Protein AF-A0A7C3LSN9-F1 (afdb_monomer_lite)

Secondary structure (DSSP, 8-state):
---------------------------------------------------HHHHS----TTT----TT--GGGGG-GGGSSHHHHHHHHHHHHHHHHH-TT-SSPPPHHHHHHHHHHHHHHHHHHHHHHHHHHHHHHHHHHHHTSSS--HHHHHHHHHHHHHHHHHHHHHHHHHHHHHHHHS-HHHHHHHHHHHHH-PPP---PPPHHHHHHHHHHHHHHHHHHHHHHTTT----HHHHHHHHHHHHHHHHHHHHHHHHHHHHHHHHSSSS--HHHHHHHHHHHHHHHHHHHHHHHHHHHHTPPPTT-

Radius of gyration: 23.61 Å; chains: 1; bounding box: 63×40×83 Å

Organism: NCBI:txid178606

Foldseek 3Di:
DDDDDDDDDDPDDDDFFFDDFWDDDDDDDDDDDDDDDDDDDPPPPPPDPPDVCVLLPPPPVVVQPDDFLDDDPCVVPVLCTFLLNVLLVLLVLLLCVQCDPPDPDHDDPVLNVVSVVLSVVLSVVSVVLSVVLVVLRVVLLPQLLDLFHDLVSNVVSVVVNRVSNVVSVVSSLVSLVVNLVSDDPVSLVVLVVQLVPDDQDPDQDQGSVLSSLSSSLSSLQVSLQVVQVVVVHGDDPQLVCLSVVLNVVLSVLSVVLSVLSSVLVSQSNRSDHDSVVNVVSSVVNSVSVVVNSNSSSVSSNSSNDDPPD

Sequence (309 aa):
MQKLSRTSSCLRLFRGVQLFVVLAGSMIFPGTVTSVRAQPADLDLVADPGEIHSLSRWVIPQQTRGWVGVQGRERERPMTVTPGNRFLKLLGAHASWYMSPRRPVGMTPNQVRKVQALLAKTRDRLIRLDGEDLELVQRFEAVAVGPRVDVASLGQLNEKIGSVEGEEAQIFVQALARFQKLLLPAQRREGKEASRTVLPDMSVDLSGAIFLTDRILSIRWNRLENVMEAKDKKPGEQYVKAFREGRSALWSRGIRMTVGDKKAMDLLTRPWVDLTALSALEKKNGPVEAKFWEGFIDTLGKLNPPAGF

pLDDT: mean 72.1, std 24.15, range [21.42, 97.56]

Structure (mmCIF, N/CA/C/O backbone):
data_AF-A0A7C3LSN9-F1
#
_entry.id   AF-A0A7C3LSN9-F1
#
loop_
_atom_site.group_PDB
_atom_site.id
_atom_site.type_symbol
_atom_site.label_atom_id
_atom_site.label_alt_id
_atom_site.label_comp_id
_atom_site.label_asym_id
_atom_site.label_entity_id
_atom_site.label_seq_id
_atom_site.pdbx_PDB_ins_code
_atom_site.Cartn_x
_atom_site.Cartn_y
_atom_site.Cartn_z
_atom_site.occupancy
_atom_site.B_iso_or_equiv
_atom_site.auth_seq_id
_atom_site.auth_comp_id
_atom_site.auth_asym_id
_atom_site.auth_atom_id
_atom_site.pdbx_PDB_model_num
ATOM 1 N N . MET A 1 1 ? -31.975 5.310 -42.965 1.00 33.56 1 MET A N 1
ATOM 2 C CA . MET A 1 1 ? -31.388 3.953 -42.873 1.00 33.56 1 MET A CA 1
ATOM 3 C C . MET A 1 1 ? -29.870 4.075 -42.894 1.00 33.56 1 MET A C 1
ATOM 5 O O . MET A 1 1 ? -29.295 4.244 -43.959 1.00 33.56 1 MET A O 1
ATOM 9 N N . GLN A 1 2 ? -29.224 4.065 -41.726 1.00 25.03 2 GLN A N 1
ATOM 10 C CA . GLN A 1 2 ? -27.764 4.101 -41.592 1.00 25.03 2 GLN A CA 1
ATOM 11 C C . GLN A 1 2 ? -27.314 2.923 -40.722 1.00 25.03 2 GLN A C 1
ATOM 13 O O . GLN A 1 2 ? -27.851 2.691 -39.641 1.00 25.03 2 GLN A O 1
ATOM 18 N N . LYS A 1 3 ? -26.355 2.159 -41.255 1.00 24.39 3 LYS A N 1
ATOM 19 C CA . LYS A 1 3 ? -25.672 1.032 -40.614 1.00 24.39 3 LYS A CA 1
ATOM 20 C C . LYS A 1 3 ? -24.767 1.554 -39.493 1.00 24.39 3 LYS A C 1
ATOM 22 O O . LYS A 1 3 ? -23.832 2.295 -39.773 1.00 24.39 3 LYS A O 1
ATOM 27 N N . LEU A 1 4 ? -24.992 1.104 -38.260 1.00 25.03 4 LEU A N 1
ATOM 28 C CA . LEU A 1 4 ? -24.008 1.175 -37.178 1.00 25.03 4 LEU A CA 1
ATOM 29 C C . LEU A 1 4 ? -23.260 -0.159 -37.120 1.00 25.03 4 LEU A C 1
ATOM 31 O O . LEU A 1 4 ? -23.825 -1.190 -36.751 1.00 25.03 4 LEU A O 1
ATOM 35 N N . SER A 1 5 ? -21.991 -0.140 -37.530 1.00 23.11 5 SER A N 1
ATOM 36 C CA . SER A 1 5 ? -21.078 -1.266 -37.368 1.00 23.11 5 SER A CA 1
ATOM 37 C C . SER A 1 5 ? -20.515 -1.299 -35.951 1.00 23.11 5 SER A C 1
ATOM 39 O O . SER A 1 5 ? -20.012 -0.305 -35.434 1.00 23.11 5 SER A O 1
ATOM 41 N N . ARG A 1 6 ? -20.567 -2.494 -35.365 1.00 26.06 6 ARG A N 1
ATOM 42 C CA . ARG A 1 6 ? -19.852 -2.925 -34.162 1.00 26.06 6 ARG A CA 1
ATOM 43 C C . ARG A 1 6 ? -18.357 -2.602 -34.237 1.00 26.06 6 ARG A C 1
ATOM 45 O O . ARG A 1 6 ? -17.728 -3.004 -35.206 1.00 26.06 6 ARG A O 1
ATOM 52 N N . THR A 1 7 ? -17.792 -2.106 -33.135 1.00 22.27 7 THR A N 1
ATOM 53 C CA . THR A 1 7 ? -16.491 -2.572 -32.623 1.00 22.27 7 THR A CA 1
ATOM 54 C C . THR A 1 7 ? -16.397 -2.392 -31.104 1.00 22.27 7 THR A C 1
ATOM 56 O O . THR A 1 7 ? -16.304 -1.282 -30.593 1.00 22.27 7 THR A O 1
ATOM 59 N N . SER A 1 8 ? -16.382 -3.546 -30.435 1.00 21.42 8 SER A N 1
ATOM 60 C CA . SER A 1 8 ? -15.411 -3.944 -29.407 1.00 21.42 8 SER A CA 1
ATOM 61 C C . SER A 1 8 ? -15.462 -3.328 -28.005 1.00 21.42 8 SER A C 1
ATOM 63 O O . SER A 1 8 ? -14.715 -2.431 -27.628 1.00 21.42 8 SER A O 1
ATOM 65 N N . SER A 1 9 ? -16.276 -4.000 -27.193 1.00 25.34 9 SER A N 1
ATOM 66 C CA . SER A 1 9 ? -16.146 -4.263 -25.760 1.00 25.34 9 SER A CA 1
ATOM 67 C C . SER A 1 9 ? -14.711 -4.602 -25.315 1.00 25.34 9 SER A C 1
ATOM 69 O O . SER A 1 9 ? -14.183 -5.635 -25.714 1.00 25.34 9 SER A O 1
ATOM 71 N N . CYS A 1 10 ? -14.099 -3.791 -24.441 1.00 21.98 10 CYS A N 1
ATOM 72 C CA . CYS A 1 10 ? -12.965 -4.223 -23.599 1.00 21.98 10 CYS A CA 1
ATOM 73 C C . CYS A 1 10 ? -12.719 -3.306 -22.377 1.00 21.98 10 CYS A C 1
ATOM 75 O O . CYS A 1 10 ? -11.582 -3.072 -21.978 1.00 21.98 10 CYS A O 1
ATOM 77 N N . LEU A 1 11 ? -13.773 -2.718 -21.798 1.00 22.66 11 LEU A N 1
ATOM 78 C CA . LEU A 1 11 ? -13.631 -1.632 -20.814 1.00 22.66 11 LEU A CA 1
ATOM 79 C C . LEU A 1 11 ? -14.630 -1.738 -19.655 1.00 22.66 11 LEU A C 1
ATOM 81 O O . LEU A 1 11 ? -15.336 -0.788 -19.346 1.00 22.66 11 LEU A O 1
ATOM 85 N N . ARG A 1 12 ? -14.728 -2.908 -19.017 1.00 23.38 12 ARG A N 1
ATOM 86 C CA . ARG A 1 12 ? -15.436 -3.073 -17.733 1.00 23.38 12 ARG A CA 1
ATOM 87 C C . ARG A 1 12 ? -14.852 -4.257 -16.972 1.00 23.38 12 ARG A C 1
ATOM 89 O O . ARG A 1 12 ? -15.297 -5.363 -17.231 1.00 23.38 12 ARG A O 1
ATOM 96 N N . LEU A 1 13 ? -13.866 -4.044 -16.090 1.00 24.09 13 LEU A N 1
ATOM 97 C CA . LEU A 1 13 ? -13.510 -4.987 -15.005 1.00 24.09 13 LEU A CA 1
ATOM 98 C C . LEU A 1 13 ? -12.371 -4.464 -14.106 1.00 24.09 13 LEU A C 1
ATOM 100 O O . LEU A 1 13 ? -11.367 -5.134 -13.941 1.00 24.09 13 LEU A O 1
ATOM 104 N N . PHE A 1 14 ? -12.518 -3.282 -13.504 1.00 27.28 14 PHE A N 1
ATOM 105 C CA . PHE A 1 14 ? -11.724 -2.901 -12.324 1.00 27.28 14 PHE A CA 1
ATOM 106 C C . PHE A 1 14 ? -12.580 -2.003 -11.424 1.00 27.28 14 PHE A C 1
ATOM 108 O O . PHE A 1 14 ? -12.556 -0.781 -11.525 1.00 27.28 14 PHE A O 1
ATOM 115 N N . ARG A 1 15 ? -13.417 -2.630 -10.592 1.00 23.73 15 ARG A N 1
ATOM 116 C CA . ARG A 1 15 ? -14.041 -2.005 -9.421 1.00 23.73 15 ARG A CA 1
ATOM 117 C C . ARG A 1 15 ? -13.512 -2.742 -8.194 1.00 23.73 15 ARG A C 1
ATOM 119 O O . ARG A 1 15 ? -13.717 -3.947 -8.103 1.00 23.73 15 ARG A O 1
ATOM 126 N N . GLY A 1 16 ? -12.863 -2.004 -7.297 1.00 29.05 16 GLY A N 1
ATOM 127 C CA . GLY A 1 16 ? -12.622 -2.407 -5.911 1.00 29.05 16 GLY A CA 1
ATOM 128 C C . GLY A 1 16 ? -11.476 -3.390 -5.689 1.00 29.05 16 GLY A C 1
ATOM 129 O O . GLY A 1 16 ? -11.725 -4.544 -5.365 1.00 29.05 16 GLY A O 1
ATOM 130 N N . VAL A 1 17 ? -10.232 -2.921 -5.801 1.00 29.38 17 VAL A N 1
ATOM 131 C CA . VAL A 1 17 ? -9.099 -3.502 -5.066 1.00 29.38 17 VAL A CA 1
ATOM 132 C C . VAL A 1 17 ? -8.266 -2.330 -4.545 1.00 29.38 17 VAL A C 1
ATOM 134 O O . VAL A 1 17 ? -7.773 -1.533 -5.338 1.00 29.38 17 VAL A O 1
ATOM 137 N N . GLN A 1 18 ? -8.251 -2.178 -3.222 1.00 38.38 18 GLN A N 1
ATOM 138 C CA . GLN A 1 18 ? -7.498 -1.171 -2.466 1.00 38.38 18 GLN A CA 1
ATOM 139 C C . GLN A 1 18 ? -6.115 -1.761 -2.140 1.00 38.38 18 GLN A C 1
ATOM 141 O O . GLN A 1 18 ? -6.001 -2.988 -2.110 1.00 38.38 18 GLN A O 1
ATOM 146 N N . LEU A 1 19 ? -5.089 -0.919 -1.994 1.00 33.53 19 LEU A N 1
ATOM 147 C CA . LEU A 1 19 ? -3.694 -1.336 -1.834 1.00 33.53 19 LEU A CA 1
ATOM 148 C C . LEU A 1 19 ? -2.973 -0.414 -0.841 1.00 33.53 19 LEU A C 1
ATOM 150 O O . LEU A 1 19 ? -2.464 0.620 -1.262 1.00 33.53 19 LEU A O 1
ATOM 154 N N . PHE A 1 20 ? -2.783 -0.852 0.401 1.00 37.09 20 PHE A N 1
ATOM 155 C CA . PHE A 1 20 ? -1.781 -0.281 1.295 1.00 37.09 20 PHE A CA 1
ATOM 156 C C . PHE A 1 20 ? -0.547 -1.174 1.286 1.00 37.09 20 PHE A C 1
ATOM 158 O O . PHE A 1 20 ? -0.599 -2.369 1.564 1.00 37.09 20 PHE A O 1
ATOM 165 N N . VAL A 1 21 ? 0.623 -0.586 1.047 1.00 31.59 21 VAL A N 1
ATOM 166 C CA . VAL A 1 21 ? 1.877 -1.257 1.393 1.00 31.59 21 VAL A CA 1
ATOM 167 C C . VAL A 1 21 ? 2.817 -0.265 2.055 1.00 31.59 21 VAL A C 1
ATOM 169 O O . VAL A 1 21 ? 3.346 0.645 1.414 1.00 31.59 21 VAL A O 1
ATOM 172 N N . VAL A 1 22 ? 3.067 -0.501 3.340 1.00 30.38 22 VAL A N 1
ATOM 173 C CA . VAL A 1 22 ? 3.980 0.278 4.179 1.00 30.38 22 VAL A CA 1
ATOM 174 C C . VAL A 1 22 ? 5.217 -0.570 4.472 1.00 30.38 22 VAL A C 1
ATOM 176 O O . VAL A 1 22 ? 5.086 -1.689 4.963 1.00 30.38 22 VAL A O 1
ATOM 179 N N . LEU A 1 23 ? 6.413 -0.039 4.199 1.00 31.12 23 LEU A N 1
ATOM 180 C CA . LEU A 1 23 ? 7.692 -0.631 4.611 1.00 31.12 23 LEU A CA 1
ATOM 181 C C . LEU A 1 23 ? 8.678 0.480 5.001 1.00 31.12 23 LEU A C 1
ATOM 183 O O . LEU A 1 23 ? 8.907 1.412 4.225 1.00 31.12 23 LEU A O 1
ATOM 187 N N . ALA A 1 24 ? 9.218 0.358 6.215 1.00 27.08 24 ALA A N 1
ATOM 188 C CA . ALA A 1 24 ? 10.236 1.224 6.800 1.00 27.08 24 ALA A CA 1
ATOM 189 C C . ALA A 1 24 ? 11.598 1.021 6.115 1.00 27.08 24 ALA A C 1
ATOM 191 O O . ALA A 1 24 ? 11.895 -0.051 5.586 1.00 27.08 24 ALA A O 1
ATOM 192 N N . GLY A 1 25 ? 12.423 2.069 6.081 1.00 21.48 25 GLY A N 1
ATOM 193 C CA . GLY A 1 25 ? 13.725 2.028 5.421 1.00 21.48 25 GLY A CA 1
ATOM 194 C C . GLY A 1 25 ? 14.806 1.332 6.251 1.00 21.48 25 GLY A C 1
ATOM 195 O O . GLY A 1 25 ? 14.987 1.635 7.426 1.00 21.48 25 GLY A O 1
ATOM 196 N N . SER A 1 26 ? 15.623 0.491 5.612 1.00 23.30 26 SER A N 1
ATOM 197 C CA . SER A 1 26 ? 16.935 0.096 6.142 1.00 23.30 26 SER A CA 1
ATOM 198 C C . SER A 1 26 ? 18.042 0.720 5.287 1.00 23.30 26 SER A C 1
ATOM 200 O O . SER A 1 26 ? 18.152 0.451 4.090 1.00 23.30 26 SER A O 1
ATOM 202 N N . MET A 1 27 ? 18.871 1.571 5.898 1.00 22.05 27 MET A N 1
ATOM 203 C CA . MET A 1 27 ? 20.163 1.984 5.343 1.00 22.05 27 MET A CA 1
ATOM 204 C C . MET A 1 27 ? 21.226 0.953 5.736 1.00 22.05 27 MET A C 1
ATOM 206 O O . MET A 1 27 ? 21.349 0.603 6.907 1.00 22.05 27 MET A O 1
ATOM 210 N N . ILE A 1 28 ? 22.012 0.498 4.762 1.00 22.52 28 ILE A N 1
ATOM 211 C CA . ILE A 1 28 ? 23.172 -0.374 4.968 1.00 22.52 28 ILE A CA 1
ATOM 212 C C . ILE A 1 28 ? 24.382 0.500 5.331 1.00 22.52 28 ILE A C 1
ATOM 214 O O . ILE A 1 28 ? 24.758 1.370 4.546 1.00 22.52 28 ILE A O 1
ATOM 218 N N . PHE A 1 29 ? 25.031 0.227 6.466 1.00 22.14 29 PHE A N 1
ATOM 219 C CA . PHE A 1 29 ? 26.440 0.571 6.706 1.00 22.14 29 PHE A CA 1
ATOM 220 C C . PHE A 1 29 ? 27.215 -0.702 7.091 1.00 22.14 29 PHE A C 1
ATOM 222 O O . PHE A 1 29 ? 26.649 -1.572 7.755 1.00 22.14 29 PHE A O 1
ATOM 229 N N . PRO A 1 30 ? 28.480 -0.857 6.655 1.00 27.53 30 PRO A N 1
ATOM 230 C CA . PRO A 1 30 ? 29.233 -2.090 6.829 1.00 27.53 30 PRO A CA 1
ATOM 231 C C . PRO A 1 30 ? 29.836 -2.152 8.238 1.00 27.53 30 PRO A C 1
ATOM 233 O O . PRO A 1 30 ? 30.594 -1.271 8.634 1.00 27.53 30 PRO A O 1
ATOM 236 N N . GLY A 1 31 ? 29.520 -3.208 8.985 1.00 24.38 31 GLY A N 1
ATOM 237 C CA . GLY A 1 31 ? 30.094 -3.474 10.302 1.00 24.38 31 GLY A CA 1
ATOM 238 C C . GLY A 1 31 ? 29.989 -4.956 10.647 1.00 24.38 31 GLY A C 1
ATOM 239 O O . GLY A 1 31 ? 28.902 -5.455 10.900 1.00 24.38 31 GLY A O 1
ATOM 240 N N . THR A 1 32 ? 31.131 -5.633 10.556 1.00 24.88 32 THR A N 1
ATOM 241 C CA . THR A 1 32 ? 31.544 -6.911 11.166 1.00 24.88 32 THR A CA 1
ATOM 242 C C . THR A 1 32 ? 30.464 -7.807 11.794 1.00 24.88 32 THR A C 1
ATOM 244 O O . THR A 1 32 ? 29.926 -7.528 12.861 1.00 24.88 32 THR A O 1
ATOM 247 N N . VAL A 1 33 ? 30.246 -8.968 11.169 1.00 25.20 33 VAL A N 1
ATOM 248 C CA . VAL A 1 33 ? 29.456 -10.083 11.708 1.00 25.20 33 VAL A CA 1
ATOM 249 C C . VAL A 1 33 ? 30.265 -10.803 12.789 1.00 25.20 33 VAL A C 1
ATOM 251 O O . VAL A 1 33 ? 31.228 -11.502 12.478 1.00 25.20 33 VAL A O 1
ATOM 254 N N . THR A 1 34 ? 29.858 -10.688 14.051 1.00 23.67 34 THR A N 1
ATOM 255 C CA . THR A 1 34 ? 30.201 -11.660 15.097 1.00 23.67 34 THR A CA 1
ATOM 256 C C . THR A 1 34 ? 29.008 -12.584 15.313 1.00 23.67 34 THR A C 1
ATOM 258 O O . THR A 1 34 ? 27.941 -12.178 15.767 1.00 23.67 34 THR A O 1
ATOM 261 N N . SER A 1 35 ? 29.176 -13.851 14.937 1.00 25.30 35 SER A N 1
ATOM 262 C CA . SER A 1 35 ? 28.177 -14.899 15.124 1.00 25.30 35 SER A CA 1
ATOM 263 C C . SER A 1 35 ? 28.037 -15.241 16.609 1.00 25.30 35 SER A C 1
ATOM 265 O O . SER A 1 35 ? 28.938 -15.853 17.186 1.00 25.30 35 SER A O 1
ATOM 267 N N . VAL A 1 36 ? 26.903 -14.906 17.223 1.00 25.77 36 VAL A N 1
ATOM 268 C CA . VAL A 1 36 ? 26.506 -15.485 18.512 1.00 25.77 36 VAL A CA 1
ATOM 269 C C . VAL A 1 36 ? 25.621 -16.692 18.225 1.00 25.77 36 VAL A C 1
ATOM 271 O O . VAL A 1 36 ? 24.516 -16.578 17.699 1.00 25.77 36 VAL A O 1
ATOM 274 N N . ARG A 1 37 ? 26.156 -17.874 18.530 1.00 24.02 37 ARG A N 1
ATOM 275 C CA . ARG A 1 37 ? 25.469 -19.162 18.446 1.00 24.02 37 ARG A CA 1
ATOM 276 C C . ARG A 1 37 ? 24.441 -19.221 19.580 1.00 24.02 37 ARG A C 1
ATOM 278 O O . ARG A 1 37 ? 24.821 -19.401 20.731 1.00 24.02 37 ARG A O 1
ATOM 285 N N . ALA A 1 38 ? 23.161 -19.037 19.267 1.00 26.95 38 ALA A N 1
ATOM 286 C CA . ALA A 1 38 ? 22.088 -19.217 20.239 1.00 26.95 38 ALA A CA 1
ATOM 287 C C . ALA A 1 38 ? 21.929 -20.714 20.555 1.00 26.95 38 ALA A C 1
ATOM 289 O O . ALA A 1 38 ? 21.671 -21.520 19.659 1.00 26.95 38 ALA A O 1
ATOM 290 N N . GLN A 1 39 ? 22.132 -21.087 21.819 1.00 23.55 39 GLN A N 1
ATOM 291 C CA . GLN A 1 39 ? 21.676 -22.370 22.353 1.00 23.55 39 GLN A CA 1
ATOM 292 C C . GLN A 1 39 ? 20.139 -22.366 22.425 1.00 23.55 39 GLN A C 1
ATOM 294 O O . GLN A 1 39 ? 19.554 -21.305 22.658 1.00 23.55 39 GLN A O 1
ATOM 299 N N . PRO A 1 40 ? 19.478 -23.518 22.219 1.00 30.30 40 PRO A N 1
ATOM 300 C CA . PRO A 1 40 ? 18.031 -23.602 22.311 1.00 30.30 40 PRO A CA 1
ATOM 301 C C . PRO A 1 40 ? 17.650 -23.511 23.790 1.00 30.30 40 PRO A C 1
ATOM 303 O O . PRO A 1 40 ? 17.892 -24.440 24.554 1.00 30.30 40 PRO A O 1
ATOM 306 N N . ALA A 1 41 ? 17.111 -22.369 24.208 1.00 29.66 41 ALA A N 1
ATOM 307 C CA . ALA A 1 41 ? 16.363 -22.306 25.451 1.00 29.66 41 ALA A CA 1
ATOM 308 C C . ALA A 1 41 ? 15.000 -22.948 25.185 1.00 29.66 41 ALA A C 1
ATOM 310 O O . ALA A 1 41 ? 14.305 -22.536 24.251 1.00 29.66 41 ALA A O 1
ATOM 311 N N . ASP A 1 42 ? 14.659 -23.961 25.978 1.00 27.17 42 ASP A N 1
ATOM 312 C CA . ASP A 1 42 ? 13.313 -24.515 26.067 1.00 27.17 42 ASP A CA 1
ATOM 313 C C . ASP A 1 42 ? 12.324 -23.364 26.288 1.00 27.17 42 ASP A C 1
ATOM 315 O O . ASP A 1 42 ? 12.250 -22.755 27.356 1.00 27.17 42 ASP A O 1
ATOM 319 N N . LEU A 1 43 ? 11.610 -23.008 25.221 1.00 28.00 43 LEU A N 1
ATOM 320 C CA . LEU A 1 43 ? 10.508 -22.063 25.265 1.00 28.00 43 LEU A CA 1
ATOM 321 C C . LEU A 1 43 ? 9.291 -22.817 25.790 1.00 28.00 43 LEU A C 1
ATOM 323 O O . LEU A 1 43 ? 8.449 -23.274 25.015 1.00 28.00 43 LEU A O 1
ATOM 327 N N . ASP A 1 44 ? 9.191 -22.904 27.113 1.00 26.27 44 ASP A N 1
ATOM 328 C CA . ASP A 1 44 ? 7.894 -23.022 27.766 1.00 26.27 44 ASP A CA 1
ATOM 329 C C . ASP A 1 44 ? 7.088 -21.769 27.401 1.00 26.27 44 ASP A C 1
ATOM 331 O O . ASP A 1 44 ? 7.211 -20.695 27.995 1.00 26.27 44 ASP A O 1
ATOM 335 N N . LEU A 1 45 ? 6.289 -21.897 26.340 1.00 32.38 45 LEU A N 1
ATOM 336 C CA . LEU A 1 45 ? 5.255 -20.949 25.950 1.00 32.38 45 LEU A CA 1
ATOM 337 C C . LEU A 1 45 ? 4.164 -20.971 27.024 1.00 32.38 45 LEU A C 1
ATOM 339 O O . LEU A 1 45 ? 3.104 -21.571 26.849 1.00 32.38 45 LEU A O 1
ATOM 343 N N . VAL A 1 46 ? 4.425 -20.301 28.146 1.00 29.66 46 VAL A N 1
ATOM 344 C CA . VAL A 1 46 ? 3.388 -19.927 29.104 1.00 29.66 46 VAL A CA 1
ATOM 345 C C . VAL A 1 46 ? 2.473 -18.937 28.389 1.00 29.66 46 VAL A C 1
ATOM 347 O O . VAL A 1 46 ? 2.769 -17.751 28.244 1.00 29.66 46 VAL A O 1
ATOM 350 N N . ALA A 1 47 ? 1.367 -19.467 27.876 1.00 34.72 47 ALA A N 1
ATOM 351 C CA . ALA A 1 47 ? 0.259 -18.717 27.317 1.00 34.72 47 ALA A CA 1
ATOM 352 C C . ALA A 1 47 ? -0.522 -18.039 28.450 1.00 34.72 47 ALA A C 1
ATOM 354 O O . ALA A 1 47 ? -1.662 -18.405 28.717 1.00 34.72 47 ALA A O 1
ATOM 355 N N . ASP A 1 48 ? 0.089 -17.063 29.119 1.00 32.94 48 ASP A N 1
ATOM 356 C CA . ASP A 1 48 ? -0.655 -16.137 29.962 1.00 32.94 48 ASP A CA 1
ATOM 357 C C . ASP A 1 48 ? -0.831 -14.833 29.168 1.00 32.94 48 ASP A C 1
ATOM 359 O O . ASP A 1 48 ? 0.158 -14.152 28.863 1.00 32.94 48 ASP A O 1
ATOM 363 N N . PRO A 1 49 ? -2.051 -14.503 28.701 1.00 38.53 49 PRO A N 1
ATOM 364 C CA . PRO A 1 49 ? -2.294 -13.259 27.994 1.00 38.53 49 PRO A CA 1
ATOM 365 C C . PRO A 1 49 ? -2.083 -12.136 29.002 1.00 38.53 49 PRO A C 1
ATOM 367 O O . PRO A 1 49 ? -2.974 -11.874 29.809 1.00 38.53 49 PRO A O 1
ATOM 370 N N . GLY A 1 50 ? -0.902 -11.511 28.963 1.00 43.31 50 GLY A N 1
ATOM 371 C CA . GLY A 1 50 ? -0.501 -10.466 29.902 1.00 43.31 50 GLY A CA 1
ATOM 372 C C . GLY A 1 50 ? -1.641 -9.499 30.231 1.00 43.31 50 GLY A C 1
ATOM 373 O O . GLY A 1 50 ? -2.520 -9.229 29.400 1.00 43.31 50 GLY A O 1
ATOM 374 N N . GLU A 1 51 ? -1.655 -8.989 31.466 1.00 54.41 51 GLU A N 1
ATOM 375 C CA . GLU A 1 51 ? -2.671 -8.041 31.937 1.00 54.41 51 GLU A CA 1
ATOM 376 C C . GLU A 1 51 ? -2.908 -6.946 30.891 1.00 54.41 51 GLU A C 1
ATOM 378 O O . GLU A 1 51 ? -1.975 -6.531 30.207 1.00 54.41 51 GLU A O 1
ATOM 383 N N . ILE A 1 52 ? -4.144 -6.476 30.709 1.00 51.31 52 ILE A N 1
ATOM 384 C CA . ILE A 1 52 ? -4.482 -5.559 29.602 1.00 51.31 52 ILE A CA 1
ATOM 385 C C . ILE A 1 52 ? -3.579 -4.317 29.608 1.00 51.31 52 ILE A C 1
ATOM 387 O O . ILE A 1 52 ? -3.163 -3.874 28.541 1.00 51.31 52 ILE A O 1
ATOM 391 N N . HIS A 1 53 ? -3.167 -3.866 30.795 1.00 48.22 53 HIS A N 1
ATOM 392 C CA . HIS A 1 53 ? -2.183 -2.804 31.005 1.00 48.22 53 HIS A CA 1
ATOM 393 C C . HIS A 1 53 ? -0.787 -3.103 30.424 1.00 48.22 53 HIS A C 1
ATOM 395 O O . HIS A 1 53 ? -0.106 -2.196 29.954 1.00 48.22 53 HIS A O 1
ATOM 401 N N . SER A 1 54 ? -0.357 -4.367 30.403 1.00 47.34 54 SER A N 1
ATOM 402 C CA . SER A 1 54 ? 0.877 -4.813 29.734 1.00 47.34 54 SER A CA 1
ATOM 403 C C . SER A 1 54 ? 0.741 -4.832 28.205 1.00 47.34 54 SER A C 1
ATOM 405 O O . SER A 1 54 ? 1.707 -4.581 27.480 1.00 47.34 54 SER A O 1
ATOM 407 N N . LEU A 1 55 ? -0.476 -5.069 27.703 1.00 45.34 55 LEU A N 1
ATOM 408 C CA . LEU A 1 55 ? -0.796 -5.037 26.278 1.00 45.34 55 LEU A CA 1
ATOM 409 C C . LEU A 1 55 ? -0.914 -3.584 25.788 1.00 45.34 55 LEU A C 1
ATOM 411 O O . LEU A 1 55 ? -0.422 -3.245 24.707 1.00 45.34 55 LEU A O 1
ATOM 415 N N . SER A 1 56 ? -1.539 -2.701 26.562 1.00 47.25 56 SER A N 1
ATOM 416 C CA . SER A 1 56 ? -1.580 -1.260 26.330 1.00 47.25 56 SER A CA 1
ATOM 417 C C . SER A 1 56 ? -0.296 -0.615 26.857 1.00 47.25 56 SER A C 1
ATOM 419 O O . SER A 1 56 ? -0.309 0.066 27.881 1.00 47.25 56 SER A O 1
ATOM 421 N N . ARG A 1 57 ? 0.842 -0.807 26.171 1.00 53.94 57 ARG A N 1
ATOM 422 C CA . ARG A 1 57 ? 2.033 0.035 26.412 1.00 53.94 57 ARG A CA 1
ATOM 423 C C . ARG A 1 57 ? 1.548 1.481 26.520 1.00 53.94 57 ARG A C 1
ATOM 425 O O . ARG A 1 57 ? 0.815 1.903 25.631 1.00 53.94 57 ARG A O 1
ATOM 432 N N . TRP A 1 58 ? 1.867 2.191 27.604 1.00 44.72 58 TRP A N 1
ATOM 433 C CA . TRP A 1 58 ? 1.301 3.510 27.908 1.00 44.72 58 TRP A CA 1
ATOM 434 C C . TRP A 1 58 ? 1.583 4.509 26.774 1.00 44.72 58 TRP A C 1
ATOM 436 O O . TRP A 1 58 ? 2.580 5.225 26.768 1.00 44.72 58 TRP A O 1
ATOM 446 N N . VAL A 1 59 ? 0.701 4.547 25.776 1.00 49.56 59 VAL A N 1
ATOM 447 C CA . VAL A 1 59 ? 0.708 5.546 24.717 1.00 49.56 59 VAL A CA 1
ATOM 448 C C . VAL A 1 59 ? 0.041 6.776 25.312 1.00 49.56 59 VAL A C 1
ATOM 450 O O . VAL A 1 59 ? -1.184 6.853 25.372 1.00 49.56 59 VAL A O 1
ATOM 453 N N . ILE A 1 60 ? 0.847 7.722 25.799 1.00 44.16 60 ILE A N 1
ATOM 454 C CA . ILE A 1 60 ? 0.351 9.004 26.307 1.00 44.16 60 ILE A CA 1
ATOM 455 C C . ILE A 1 60 ? -0.108 9.835 25.094 1.00 44.16 60 ILE A C 1
ATOM 457 O O . ILE A 1 60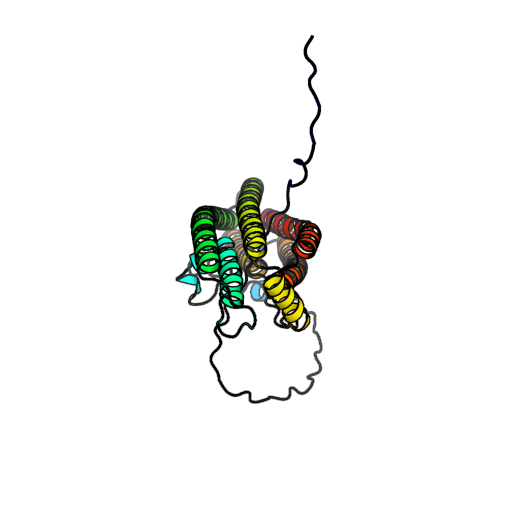 ? 0.740 10.237 24.285 1.00 44.16 60 ILE A O 1
ATOM 461 N N . PRO A 1 61 ? -1.416 10.133 24.937 1.00 39.75 61 PRO A N 1
ATOM 462 C CA . PRO A 1 61 ? -1.948 10.787 23.734 1.00 39.75 61 PRO A CA 1
ATOM 463 C C . PRO A 1 61 ? -1.335 12.170 23.462 1.00 39.75 61 PRO A C 1
ATOM 465 O O . PRO A 1 61 ? -1.192 12.584 22.318 1.00 39.75 61 PRO A O 1
ATOM 468 N N . GLN A 1 62 ? -0.919 12.880 24.515 1.00 37.41 62 GLN A N 1
ATOM 469 C CA . GLN A 1 62 ? -0.290 14.204 24.417 1.00 37.41 62 GLN A CA 1
ATOM 470 C C . GLN A 1 62 ? 1.179 14.141 23.955 1.00 37.41 62 GLN A C 1
ATOM 472 O O . GLN A 1 62 ? 1.693 15.113 23.402 1.00 37.41 62 GLN A O 1
ATOM 477 N N . GLN A 1 63 ? 1.846 12.995 24.139 1.00 35.84 63 GLN A N 1
ATOM 478 C CA . GLN A 1 63 ? 3.223 12.748 23.686 1.00 35.84 63 GLN A CA 1
ATOM 479 C C . GLN A 1 63 ? 3.267 12.083 22.299 1.00 35.84 63 GLN A C 1
ATOM 481 O O . GLN A 1 63 ? 4.266 12.180 21.583 1.00 35.84 63 GLN A O 1
ATOM 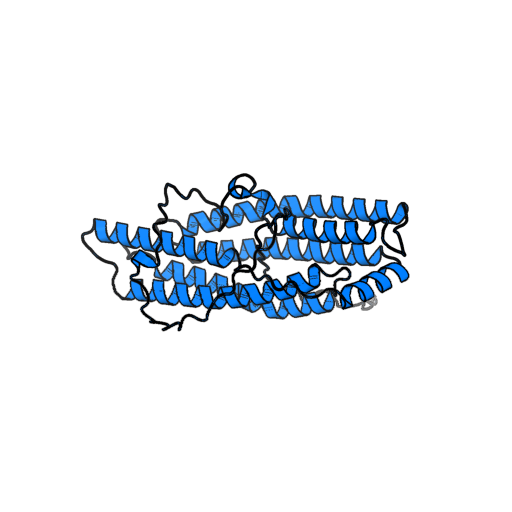486 N N . THR A 1 64 ? 2.155 11.484 21.868 1.00 43.78 64 THR A N 1
ATOM 487 C CA . THR A 1 64 ? 1.971 10.886 20.540 1.00 43.78 64 THR A CA 1
ATOM 488 C C . THR A 1 64 ? 1.179 11.808 19.615 1.00 43.78 64 THR A C 1
ATOM 490 O O . THR A 1 64 ? 0.084 11.497 19.162 1.00 43.78 64 THR A O 1
ATOM 493 N N . ARG A 1 65 ? 1.766 12.967 19.286 1.00 40.56 65 ARG A N 1
ATOM 494 C CA . ARG A 1 65 ? 1.310 13.769 18.136 1.00 40.56 65 ARG A CA 1
ATOM 495 C C . ARG A 1 65 ? 1.505 12.922 16.864 1.00 40.56 65 ARG A C 1
ATOM 497 O O . ARG A 1 65 ? 2.653 12.541 16.617 1.00 40.56 65 ARG A O 1
ATOM 504 N N . GLY A 1 66 ? 0.412 12.597 16.153 1.00 46.06 66 GLY A N 1
ATOM 505 C CA . GLY A 1 66 ? 0.347 11.698 14.976 1.00 46.06 66 GLY A CA 1
ATOM 506 C C . GLY A 1 66 ? 1.444 11.954 13.932 1.00 46.06 66 GLY A C 1
ATOM 507 O O . GLY A 1 66 ? 1.953 13.068 13.835 1.00 46.06 66 GLY A O 1
ATOM 508 N N . TRP A 1 67 ? 1.954 10.940 13.228 1.00 51.34 67 TRP A N 1
ATOM 509 C CA . TRP A 1 67 ? 1.295 10.165 12.163 1.00 51.34 67 TRP A CA 1
ATOM 510 C C . TRP A 1 67 ? 1.979 8.790 11.978 1.00 51.34 67 TRP A C 1
ATOM 512 O O . TRP A 1 67 ? 3.189 8.727 12.187 1.00 51.34 67 TRP A O 1
ATOM 522 N N . VAL A 1 68 ? 1.216 7.761 11.547 1.00 45.44 68 VAL A N 1
ATOM 523 C CA . VAL A 1 68 ? 1.583 6.368 11.135 1.00 45.44 68 VAL A CA 1
ATOM 524 C C . VAL A 1 68 ? 2.479 5.614 12.140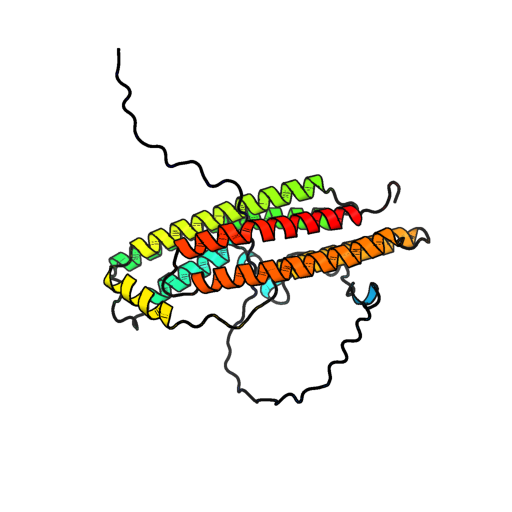 1.00 45.44 68 VAL A C 1
ATOM 526 O O . VAL A 1 68 ? 3.037 6.192 13.057 1.00 45.44 68 VAL A O 1
ATOM 529 N N . GLY A 1 69 ? 2.566 4.286 12.085 1.00 41.97 69 GLY A N 1
ATOM 530 C CA . GLY A 1 69 ? 3.450 3.480 12.945 1.00 41.97 69 GLY A CA 1
ATOM 531 C C . GLY A 1 69 ? 4.952 3.728 12.724 1.00 41.97 69 GLY A C 1
ATOM 532 O O . GLY A 1 69 ? 5.714 2.772 12.650 1.00 41.97 69 GLY A O 1
ATOM 533 N N . VAL A 1 70 ? 5.375 4.983 12.575 1.00 42.47 70 VAL A N 1
ATOM 534 C CA . VAL A 1 70 ? 6.717 5.399 12.190 1.00 42.47 70 VAL A CA 1
ATOM 535 C C . VAL A 1 70 ? 7.512 5.801 13.428 1.00 42.47 70 VAL A C 1
ATOM 537 O O . VAL A 1 70 ? 7.104 6.672 14.200 1.00 42.47 70 VAL A O 1
ATOM 540 N N . GLN A 1 71 ? 8.659 5.156 13.632 1.00 40.19 71 GLN A N 1
ATOM 541 C CA . GLN A 1 71 ? 9.586 5.463 14.720 1.00 40.19 71 GLN A CA 1
ATOM 542 C C . GLN A 1 71 ? 10.794 6.255 14.194 1.00 40.19 71 GLN A C 1
ATOM 544 O O . GLN A 1 71 ? 11.231 6.088 13.058 1.00 40.19 71 GLN A O 1
ATOM 549 N N . GLY A 1 72 ? 11.378 7.114 15.033 1.00 45.22 72 GLY A N 1
ATOM 550 C CA . GLY A 1 72 ? 12.646 7.789 14.728 1.00 45.22 72 GLY A CA 1
ATOM 551 C C . GLY A 1 72 ? 12.561 8.904 13.672 1.00 45.22 72 GLY A C 1
ATOM 552 O O . GLY A 1 72 ? 11.575 9.636 13.598 1.00 45.22 72 GLY A O 1
ATOM 553 N N . ARG A 1 73 ? 13.630 9.072 12.875 1.00 36.69 73 ARG A N 1
ATOM 554 C CA . ARG A 1 73 ? 13.831 10.201 11.930 1.00 36.69 73 ARG A CA 1
ATOM 555 C C . ARG A 1 73 ? 12.807 10.278 10.791 1.00 36.69 73 ARG A C 1
ATOM 557 O O . ARG A 1 73 ? 12.690 11.311 10.140 1.00 36.69 73 ARG A O 1
ATOM 564 N N . GLU A 1 74 ? 12.050 9.215 10.544 1.00 40.78 74 GLU A N 1
ATOM 565 C CA . GLU A 1 74 ? 10.978 9.197 9.542 1.00 40.78 74 GLU A CA 1
ATOM 566 C C . GLU A 1 74 ? 9.793 10.106 9.950 1.00 40.78 74 GLU A C 1
ATOM 568 O O . GLU A 1 74 ? 9.081 10.620 9.086 1.00 40.78 74 GLU A O 1
ATOM 573 N N . ARG A 1 75 ? 9.670 10.435 11.250 1.00 47.12 75 ARG A N 1
ATOM 574 C CA . ARG A 1 75 ? 8.751 11.458 11.787 1.00 47.12 75 ARG A CA 1
ATOM 575 C C . ARG A 1 75 ? 9.022 12.864 11.236 1.00 47.12 75 ARG A C 1
ATOM 577 O O . ARG A 1 75 ? 8.113 13.684 11.167 1.00 47.12 75 ARG A O 1
ATOM 584 N N . GLU A 1 76 ? 10.258 13.145 10.832 1.00 41.06 76 GLU A N 1
ATOM 585 C CA . GLU A 1 76 ? 10.680 14.449 10.304 1.00 41.06 76 GLU A CA 1
ATOM 586 C C . GLU A 1 76 ? 10.479 14.558 8.779 1.00 41.06 76 GLU A C 1
ATOM 588 O O . GLU A 1 76 ? 10.698 15.624 8.203 1.00 41.06 76 GLU A O 1
ATOM 593 N N . ARG A 1 77 ? 10.074 13.468 8.097 1.00 45.62 77 ARG A N 1
ATOM 594 C CA . ARG A 1 77 ? 9.919 13.410 6.628 1.00 45.62 77 ARG A CA 1
ATOM 595 C C . ARG A 1 77 ? 8.681 12.603 6.190 1.00 45.62 77 ARG A C 1
ATOM 597 O O . ARG A 1 77 ? 8.833 11.594 5.496 1.00 45.62 77 ARG A O 1
ATOM 604 N N . PRO A 1 78 ? 7.458 13.060 6.515 1.00 43.56 78 PRO A N 1
ATOM 605 C CA . PRO A 1 78 ? 6.217 12.307 6.285 1.00 43.56 78 PRO A CA 1
ATOM 606 C C . PRO A 1 78 ? 5.976 11.931 4.813 1.00 43.56 78 PRO A C 1
ATOM 608 O O . PRO A 1 78 ? 5.494 10.839 4.533 1.00 43.56 78 PRO A O 1
ATOM 611 N N . MET A 1 79 ? 6.422 12.753 3.855 1.00 41.62 79 MET A N 1
ATOM 612 C CA . MET A 1 79 ? 6.308 12.421 2.425 1.00 41.62 79 MET A CA 1
ATOM 613 C C . MET A 1 79 ? 7.221 11.268 1.974 1.00 41.62 79 MET A C 1
ATOM 615 O O . MET A 1 79 ? 7.135 10.827 0.844 1.00 41.62 79 MET A O 1
ATOM 619 N N . THR A 1 80 ? 8.131 10.746 2.801 1.00 45.53 80 THR A N 1
ATOM 620 C CA . THR A 1 80 ? 9.011 9.638 2.368 1.00 45.53 80 THR A CA 1
ATOM 621 C C . THR A 1 80 ? 8.380 8.245 2.489 1.00 45.53 80 THR A C 1
ATOM 623 O O . THR A 1 80 ? 9.008 7.275 2.041 1.00 45.53 80 THR A O 1
ATOM 626 N N . VAL A 1 81 ? 7.159 8.169 3.042 1.00 53.50 81 VAL A N 1
ATOM 627 C CA . VAL A 1 81 ? 6.474 6.936 3.479 1.00 53.50 81 VAL A CA 1
ATOM 628 C C . VAL A 1 81 ? 5.148 6.683 2.734 1.00 53.50 81 VAL A C 1
ATOM 630 O O . VAL A 1 81 ? 4.540 5.635 2.918 1.00 53.50 81 VAL A O 1
ATOM 633 N N . THR A 1 82 ? 4.700 7.598 1.869 1.00 63.12 82 THR A N 1
ATOM 634 C CA . THR A 1 82 ? 3.441 7.439 1.118 1.00 63.12 82 THR A CA 1
ATOM 635 C C . THR A 1 82 ? 3.562 6.397 -0.013 1.00 63.12 82 THR A C 1
ATOM 637 O O . THR A 1 82 ? 4.679 6.151 -0.510 1.00 63.12 82 THR A O 1
ATOM 640 N N . PRO A 1 83 ? 2.452 5.767 -0.451 1.00 66.69 83 PRO A N 1
ATOM 641 C CA . PRO A 1 83 ? 2.498 4.723 -1.476 1.00 66.69 83 PRO A CA 1
ATOM 642 C C . PRO A 1 83 ? 3.040 5.225 -2.827 1.00 66.69 83 PRO A C 1
ATOM 644 O O . PRO A 1 83 ? 3.889 4.554 -3.431 1.00 66.69 83 PRO A O 1
ATOM 647 N N . GLY A 1 84 ? 2.682 6.437 -3.262 1.00 68.88 84 GLY A N 1
ATOM 648 C CA . GLY A 1 84 ? 3.225 7.075 -4.464 1.00 68.88 84 GLY A CA 1
ATOM 649 C C . GLY A 1 84 ? 4.747 7.258 -4.430 1.00 68.88 84 GLY A C 1
ATOM 650 O O . GLY A 1 84 ? 5.446 6.884 -5.381 1.00 68.88 84 GLY A O 1
ATOM 651 N N . ASN A 1 85 ? 5.323 7.712 -3.315 1.00 70.31 85 ASN A N 1
ATOM 652 C CA . ASN A 1 85 ? 6.782 7.822 -3.180 1.00 70.31 85 ASN A CA 1
ATOM 653 C C . ASN A 1 85 ? 7.492 6.463 -3.221 1.00 70.31 85 ASN A C 1
ATOM 655 O O . ASN A 1 85 ? 8.598 6.349 -3.767 1.00 70.31 85 ASN A O 1
ATOM 659 N N . ARG A 1 86 ? 6.860 5.403 -2.712 1.00 73.25 86 ARG A N 1
ATOM 660 C CA . ARG A 1 86 ? 7.375 4.033 -2.847 1.00 73.25 86 ARG A CA 1
ATOM 661 C C . ARG A 1 86 ? 7.356 3.562 -4.300 1.00 73.25 86 ARG A C 1
ATOM 663 O O . ARG A 1 86 ? 8.356 3.015 -4.772 1.00 73.25 86 ARG A O 1
ATOM 670 N N . PHE A 1 87 ? 6.274 3.811 -5.029 1.00 82.12 87 PHE A N 1
ATOM 671 C CA . PHE A 1 87 ? 6.201 3.504 -6.457 1.00 82.12 87 PHE A CA 1
ATOM 672 C C . PHE A 1 87 ? 7.276 4.228 -7.265 1.00 82.12 87 PHE A C 1
ATOM 674 O O . PHE A 1 87 ? 7.893 3.623 -8.146 1.00 82.12 87 PHE A O 1
ATOM 681 N N . LEU A 1 88 ? 7.576 5.484 -6.927 1.00 82.06 88 LEU A N 1
ATOM 682 C CA . LEU A 1 88 ? 8.671 6.227 -7.548 1.00 82.06 88 LEU A CA 1
ATOM 683 C C . LEU A 1 88 ? 10.043 5.637 -7.229 1.00 82.06 88 LEU A C 1
ATOM 685 O O . LEU A 1 88 ? 10.860 5.509 -8.141 1.00 82.06 88 LEU A O 1
ATOM 689 N N . LYS A 1 89 ? 10.296 5.234 -5.977 1.00 84.38 89 LYS A N 1
ATOM 690 C CA . LYS A 1 89 ? 11.544 4.548 -5.595 1.00 84.38 89 LYS A CA 1
ATOM 691 C C . LYS A 1 89 ? 11.729 3.255 -6.388 1.00 84.38 89 LYS A C 1
ATOM 693 O O . LYS A 1 89 ? 12.802 3.036 -6.944 1.00 84.38 89 LYS A O 1
ATOM 698 N N . LEU A 1 90 ? 10.682 2.435 -6.490 1.00 86.38 90 LEU A N 1
ATOM 699 C CA . LEU A 1 90 ? 10.710 1.195 -7.268 1.00 86.38 90 LEU A CA 1
ATOM 700 C C . LEU A 1 90 ? 10.970 1.477 -8.748 1.00 86.38 90 LEU A C 1
ATOM 702 O O . LEU A 1 90 ? 11.907 0.930 -9.324 1.00 86.38 90 LEU A O 1
ATOM 706 N N . LEU A 1 91 ? 10.188 2.364 -9.366 1.00 87.44 91 LEU A N 1
ATOM 707 C CA . LEU A 1 91 ? 10.340 2.701 -10.782 1.00 87.44 91 LEU A CA 1
ATOM 708 C C . LEU A 1 91 ? 11.725 3.300 -11.087 1.00 87.44 91 LEU A C 1
ATOM 710 O O . LEU A 1 91 ? 12.321 2.990 -12.120 1.00 87.44 91 LEU A O 1
ATOM 714 N N . GLY A 1 92 ? 12.256 4.113 -10.171 1.00 88.12 92 GLY A N 1
ATOM 715 C CA . GLY A 1 92 ? 13.617 4.635 -10.224 1.00 88.12 92 GLY A CA 1
ATOM 716 C C . GLY A 1 92 ? 14.668 3.529 -10.144 1.00 88.12 92 GLY A C 1
ATOM 717 O O . GLY A 1 92 ? 15.567 3.499 -10.978 1.00 88.12 92 GLY A O 1
ATOM 718 N N . ALA A 1 93 ? 14.522 2.578 -9.217 1.00 90.56 93 ALA A N 1
ATOM 719 C CA . ALA A 1 93 ? 15.428 1.436 -9.089 1.00 90.56 93 ALA A CA 1
ATOM 720 C C . ALA A 1 93 ? 15.458 0.576 -10.364 1.00 90.56 93 ALA A C 1
ATOM 722 O O . ALA A 1 93 ? 16.538 0.210 -10.832 1.00 90.56 93 ALA A O 1
ATOM 723 N N . HIS A 1 94 ? 14.294 0.332 -10.979 1.00 92.88 94 HIS A N 1
ATOM 724 C CA . HIS A 1 94 ? 14.203 -0.320 -12.290 1.00 92.88 94 HIS A CA 1
ATOM 725 C C . HIS A 1 94 ? 14.988 0.449 -13.347 1.00 92.88 94 HIS A C 1
ATOM 727 O O . HIS A 1 94 ? 15.861 -0.116 -14.001 1.00 92.88 94 HIS A O 1
ATOM 733 N N . ALA A 1 95 ? 14.724 1.747 -13.498 1.00 93.44 95 ALA A N 1
ATOM 734 C CA . ALA A 1 95 ? 15.432 2.575 -14.468 1.00 93.44 95 ALA A CA 1
ATOM 735 C C . ALA A 1 95 ? 16.954 2.547 -14.244 1.00 93.44 95 ALA A C 1
ATOM 737 O O . ALA A 1 95 ? 17.705 2.302 -15.188 1.00 93.44 95 ALA A O 1
ATOM 738 N N . SER A 1 96 ? 17.407 2.717 -13.000 1.00 93.12 96 SER A N 1
ATOM 739 C CA . SER A 1 96 ? 18.823 2.679 -12.630 1.00 93.12 96 SER A CA 1
ATOM 740 C C . SER A 1 96 ? 19.487 1.340 -12.947 1.00 93.12 96 SER A C 1
ATOM 742 O O . SER A 1 96 ? 20.636 1.331 -13.388 1.00 93.12 96 SER A O 1
ATOM 744 N N . TRP A 1 97 ? 18.781 0.218 -12.773 1.00 93.88 97 TRP A N 1
ATOM 745 C CA . TRP A 1 97 ? 19.316 -1.103 -13.102 1.00 93.88 97 TRP A CA 1
ATOM 746 C C . TRP A 1 97 ? 19.651 -1.218 -14.595 1.00 93.88 97 TRP A C 1
ATOM 748 O O . TRP A 1 97 ? 20.777 -1.570 -14.943 1.00 93.88 97 TRP A O 1
ATOM 758 N N . TYR A 1 98 ? 18.720 -0.841 -15.481 1.00 94.19 98 TYR A N 1
ATOM 759 C CA . TYR A 1 98 ? 18.933 -0.904 -16.936 1.00 94.19 98 TYR A CA 1
ATOM 760 C C . TYR A 1 98 ? 19.894 0.175 -17.457 1.00 94.19 98 TYR A C 1
ATOM 762 O O . TYR A 1 98 ? 20.577 -0.043 -18.454 1.00 94.19 98 TYR A O 1
ATOM 770 N N . MET A 1 99 ? 19.969 1.331 -16.794 1.00 92.81 99 MET A N 1
ATOM 771 C CA . MET A 1 99 ? 20.910 2.405 -17.142 1.00 92.81 99 MET A CA 1
ATOM 772 C C . MET A 1 99 ? 22.337 2.148 -16.645 1.00 92.81 99 MET A C 1
ATOM 774 O O . MET A 1 99 ? 23.240 2.915 -16.977 1.00 92.81 99 MET A O 1
ATOM 778 N N . SER A 1 100 ? 22.561 1.108 -15.837 1.00 92.50 100 SER A N 1
ATOM 779 C CA . SER A 1 100 ? 23.880 0.833 -15.275 1.00 92.50 100 SER A CA 1
ATOM 780 C C . SER A 1 100 ? 24.904 0.543 -16.385 1.00 92.50 100 SER A C 1
ATOM 782 O O . SER A 1 100 ? 24.651 -0.306 -17.242 1.00 92.50 100 SER A O 1
ATOM 784 N N . PRO A 1 101 ? 26.107 1.149 -16.345 1.00 87.94 101 PRO A N 1
ATOM 785 C CA . PRO A 1 101 ? 27.164 0.869 -17.322 1.00 87.94 101 PRO A CA 1
ATOM 786 C C . PRO A 1 101 ? 27.697 -0.569 -17.223 1.00 87.94 101 PRO A C 1
ATOM 788 O O . PRO A 1 101 ? 28.421 -1.024 -18.098 1.00 87.94 101 PRO A O 1
ATOM 791 N N . ARG A 1 102 ? 27.334 -1.301 -16.160 1.00 89.19 102 ARG A N 1
ATOM 792 C CA . ARG A 1 102 ? 27.684 -2.714 -15.959 1.00 89.19 102 ARG A CA 1
ATOM 793 C C . ARG A 1 102 ? 26.761 -3.676 -16.716 1.00 89.19 102 ARG A C 1
ATOM 795 O O . ARG A 1 102 ? 26.904 -4.885 -16.546 1.00 89.19 102 ARG A O 1
ATOM 802 N N . ARG A 1 103 ? 25.753 -3.180 -17.445 1.00 90.62 103 ARG A N 1
ATOM 803 C CA . ARG A 1 103 ? 24.844 -4.028 -18.229 1.00 90.62 103 ARG A CA 1
ATOM 804 C C . ARG A 1 103 ? 25.475 -4.355 -19.586 1.00 90.62 103 ARG A C 1
ATOM 806 O O . ARG A 1 103 ? 25.910 -3.429 -20.269 1.00 90.62 103 ARG A O 1
ATOM 813 N N . PRO A 1 104 ? 25.489 -5.631 -20.012 1.00 84.44 104 PRO A N 1
ATOM 814 C CA . PRO A 1 104 ? 25.946 -6.020 -21.344 1.00 84.44 104 PRO A CA 1
ATOM 815 C C . PRO A 1 104 ? 25.163 -5.328 -22.463 1.00 84.44 104 PRO A C 1
ATOM 817 O O . PRO A 1 104 ? 25.733 -4.993 -23.498 1.00 84.44 104 PRO A O 1
ATOM 820 N N . VAL A 1 105 ? 23.862 -5.086 -22.253 1.00 88.19 105 VAL A N 1
ATOM 821 C CA . VAL A 1 105 ? 23.007 -4.379 -23.211 1.00 88.19 105 VAL A CA 1
ATOM 822 C C . VAL A 1 105 ? 22.583 -3.029 -22.633 1.00 88.19 105 VAL A C 1
ATOM 824 O O . VAL A 1 105 ? 21.484 -2.865 -22.104 1.00 88.19 105 VAL A O 1
ATOM 827 N N . GLY A 1 106 ? 23.464 -2.035 -22.749 1.00 87.94 106 GLY A N 1
ATOM 828 C CA . GLY A 1 106 ? 23.203 -0.674 -22.274 1.00 87.94 106 GLY A CA 1
ATOM 829 C C . GLY A 1 106 ? 22.008 0.007 -22.957 1.00 87.94 106 GLY A C 1
ATOM 830 O O . GLY A 1 106 ? 21.575 -0.372 -24.050 1.00 87.94 106 GLY A O 1
ATOM 831 N N . MET A 1 107 ? 21.456 1.038 -22.311 1.00 94.50 107 MET A N 1
ATOM 832 C CA . MET A 1 107 ? 20.413 1.886 -22.900 1.00 94.50 107 MET A CA 1
ATOM 833 C C . MET A 1 107 ? 21.013 2.938 -23.834 1.00 94.50 107 MET A C 1
ATOM 835 O O . MET A 1 107 ? 22.014 3.574 -23.520 1.00 94.50 107 MET A O 1
ATOM 839 N N . THR A 1 108 ? 20.355 3.182 -24.968 1.00 94.81 108 THR A N 1
ATOM 840 C CA . THR A 1 108 ? 20.739 4.282 -25.867 1.00 94.81 108 THR A CA 1
ATOM 841 C C . THR A 1 108 ? 20.407 5.650 -25.250 1.00 94.81 108 THR A C 1
ATOM 843 O O . THR A 1 108 ? 19.439 5.755 -24.487 1.00 94.81 108 THR A O 1
ATOM 846 N N . PRO A 1 109 ? 21.090 6.744 -25.644 1.00 95.06 109 PRO A N 1
ATOM 847 C CA . PRO A 1 109 ? 20.763 8.093 -25.163 1.00 95.06 109 PRO A CA 1
ATOM 848 C C . PRO A 1 109 ? 19.299 8.498 -25.402 1.00 95.06 109 PRO A C 1
ATOM 850 O O . PRO A 1 109 ? 18.693 9.218 -24.609 1.00 95.06 109 PRO A O 1
ATOM 853 N N . ASN A 1 110 ? 18.686 8.018 -26.489 1.00 96.38 110 ASN A N 1
ATOM 854 C CA . ASN A 1 110 ? 17.269 8.252 -26.764 1.00 96.38 110 ASN A CA 1
ATOM 855 C C . ASN A 1 110 ? 16.350 7.490 -25.791 1.00 96.38 110 ASN A C 1
ATOM 857 O O . ASN A 1 110 ? 15.363 8.048 -25.317 1.00 96.38 110 ASN A O 1
ATOM 861 N N . GLN A 1 111 ? 16.668 6.232 -25.467 1.00 96.44 111 GLN A N 1
ATOM 862 C CA . GLN A 1 111 ? 15.925 5.475 -24.455 1.00 96.44 111 GLN A CA 1
ATOM 863 C C . GLN A 1 111 ? 16.035 6.134 -23.080 1.00 96.44 111 GLN A C 1
ATOM 865 O O . GLN A 1 111 ? 15.014 6.295 -22.417 1.00 96.44 111 GLN A O 1
ATOM 870 N N . VAL A 1 112 ? 17.235 6.575 -22.688 1.00 95.50 112 VAL A N 1
ATOM 871 C CA . VAL A 1 112 ? 17.459 7.264 -21.409 1.00 95.50 112 VAL A CA 1
ATOM 872 C C . VAL A 1 112 ? 16.580 8.509 -21.297 1.00 95.50 112 VAL A C 1
ATOM 874 O O . VAL A 1 112 ? 15.834 8.629 -20.327 1.00 95.50 112 VAL A O 1
ATOM 877 N N . ARG A 1 113 ? 16.561 9.373 -22.323 1.00 96.25 113 ARG A N 1
ATOM 878 C CA . ARG A 1 113 ? 15.679 10.556 -22.357 1.00 96.25 113 ARG A CA 1
ATOM 879 C C . ARG A 1 113 ? 14.198 10.190 -22.215 1.00 96.25 113 ARG A C 1
ATOM 881 O O . ARG A 1 113 ? 13.477 10.825 -21.450 1.00 96.25 113 ARG A O 1
ATOM 888 N N . LYS A 1 114 ? 13.736 9.144 -22.912 1.00 97.56 114 LYS A N 1
ATOM 889 C CA . LYS A 1 114 ? 12.341 8.672 -22.816 1.00 97.56 114 LYS A CA 1
ATOM 890 C C . LYS A 1 114 ? 11.997 8.137 -21.425 1.00 97.56 114 LYS A C 1
ATOM 892 O O . LYS A 1 114 ? 10.897 8.394 -20.940 1.00 97.56 114 LYS A O 1
ATOM 897 N N . VAL A 1 115 ? 12.914 7.416 -20.779 1.00 94.81 115 VAL A N 1
ATOM 898 C CA . VAL A 1 115 ? 12.716 6.918 -19.410 1.00 94.81 115 VAL A CA 1
ATOM 899 C C . VAL A 1 115 ? 12.704 8.069 -18.408 1.00 94.81 115 VAL A C 1
ATOM 901 O O . VAL A 1 115 ? 11.814 8.118 -17.569 1.00 94.81 115 VAL A O 1
ATOM 904 N N . GLN A 1 116 ? 13.621 9.031 -18.519 1.00 93.06 116 GLN A N 1
ATOM 905 C CA . GLN A 1 116 ? 13.635 10.213 -17.651 1.00 93.06 116 GLN A CA 1
ATOM 906 C C . GLN A 1 116 ? 12.334 11.020 -17.767 1.00 93.06 116 GLN A C 1
ATOM 908 O O . GLN A 1 116 ? 11.739 11.372 -16.750 1.00 93.06 116 GLN A O 1
ATOM 913 N N . ALA A 1 117 ? 11.833 11.232 -18.988 1.00 93.00 117 ALA A N 1
ATOM 914 C CA . ALA A 1 117 ? 10.546 11.892 -19.208 1.00 93.00 117 ALA A CA 1
ATOM 915 C C . ALA A 1 117 ? 9.367 11.106 -18.597 1.00 93.00 117 ALA A C 1
ATOM 917 O O . ALA A 1 117 ? 8.446 11.697 -18.033 1.00 93.00 117 ALA A O 1
ATOM 918 N N . LEU A 1 118 ? 9.396 9.770 -18.675 1.00 94.38 118 LEU A N 1
ATOM 919 C CA . LEU A 1 118 ? 8.396 8.906 -18.044 1.00 94.38 118 LEU A CA 1
ATOM 920 C C . LEU A 1 118 ? 8.433 9.006 -16.511 1.00 94.38 118 LEU A C 1
ATOM 922 O O . LEU A 1 118 ? 7.372 9.098 -15.896 1.00 94.38 118 LEU A O 1
ATOM 926 N N . LEU A 1 119 ? 9.626 8.996 -15.908 1.00 89.50 119 LEU A N 1
ATOM 927 C CA . LEU A 1 119 ? 9.818 9.143 -14.462 1.00 89.50 119 LEU A CA 1
ATOM 928 C C . LEU A 1 119 ? 9.296 10.495 -13.969 1.00 89.50 119 LEU A C 1
ATOM 930 O O . LEU A 1 119 ? 8.504 10.522 -13.032 1.00 89.50 119 LEU A O 1
ATOM 934 N N . ALA A 1 120 ? 9.671 11.593 -14.634 1.00 87.25 120 ALA A N 1
ATOM 935 C CA . ALA A 1 120 ? 9.202 12.936 -14.293 1.00 87.25 120 ALA A CA 1
ATOM 936 C C . ALA A 1 120 ? 7.670 13.031 -14.361 1.00 87.25 120 ALA A C 1
ATOM 938 O O . ALA A 1 120 ? 7.021 13.362 -13.375 1.00 87.25 120 ALA A O 1
ATOM 939 N N . LYS A 1 121 ? 7.072 12.593 -15.478 1.00 90.31 121 LYS A N 1
ATOM 940 C CA . LYS A 1 121 ? 5.612 12.603 -15.648 1.00 90.31 121 LYS A CA 1
ATOM 941 C C . LYS A 1 121 ? 4.880 11.746 -14.611 1.00 90.31 121 LYS A C 1
ATOM 943 O O . LYS A 1 121 ? 3.742 12.040 -14.260 1.00 90.31 121 LYS A O 1
ATOM 948 N N . THR A 1 122 ? 5.489 10.646 -14.179 1.00 90.25 122 THR A N 1
ATOM 949 C CA . THR A 1 122 ? 4.898 9.750 -13.177 1.00 90.25 122 THR A CA 1
ATOM 950 C C . THR A 1 122 ? 5.000 10.369 -11.785 1.00 90.25 122 THR A C 1
ATOM 952 O O . THR A 1 122 ? 4.023 10.340 -11.043 1.00 90.25 122 THR A O 1
ATOM 955 N N . ARG A 1 123 ? 6.134 11.006 -11.468 1.00 86.31 123 ARG A N 1
ATOM 956 C CA . ARG A 1 123 ? 6.344 11.767 -10.232 1.00 86.31 123 ARG A CA 1
ATOM 957 C C . ARG A 1 123 ? 5.314 12.872 -10.055 1.00 86.31 123 ARG A C 1
ATOM 959 O O . ARG A 1 123 ? 4.691 12.929 -9.004 1.00 86.31 123 ARG A O 1
ATOM 966 N N . ASP A 1 124 ? 5.103 13.693 -11.078 1.00 84.31 124 ASP A N 1
ATOM 967 C CA . ASP A 1 124 ? 4.173 14.826 -10.990 1.00 84.31 124 ASP A CA 1
ATOM 968 C C . ASP A 1 124 ? 2.735 14.375 -10.703 1.00 84.31 124 ASP A C 1
ATOM 970 O O . ASP A 1 124 ? 1.980 15.068 -10.025 1.00 84.31 124 ASP A O 1
ATOM 974 N N . ARG A 1 125 ? 2.353 13.189 -11.196 1.00 87.38 125 ARG A N 1
ATOM 975 C CA . ARG A 1 125 ? 1.034 12.607 -10.926 1.00 87.38 125 ARG A CA 1
ATOM 976 C C . ARG A 1 125 ? 0.933 12.032 -9.516 1.00 87.38 125 ARG A C 1
ATOM 978 O O . ARG A 1 125 ? -0.069 12.273 -8.859 1.00 87.38 125 ARG A O 1
ATOM 985 N N . LEU A 1 126 ? 1.948 11.288 -9.075 1.00 83.19 126 LEU A N 1
ATOM 986 C CA . LEU A 1 126 ? 1.930 10.618 -7.773 1.00 83.19 126 LEU A CA 1
ATOM 987 C C . LEU A 1 126 ? 2.043 11.605 -6.607 1.00 83.19 126 LEU A C 1
ATOM 989 O O . LEU A 1 126 ? 1.277 11.483 -5.669 1.00 83.19 126 LEU A O 1
ATOM 993 N N . ILE A 1 127 ? 2.877 12.648 -6.700 1.00 79.81 127 ILE A N 1
ATOM 994 C CA . ILE A 1 127 ? 3.037 13.635 -5.610 1.00 79.81 127 ILE A CA 1
ATOM 995 C C . ILE A 1 127 ? 1.715 14.309 -5.229 1.00 79.81 127 ILE A C 1
ATOM 997 O O . ILE A 1 127 ? 1.490 14.630 -4.064 1.00 79.81 127 ILE A O 1
ATOM 1001 N N . ARG A 1 128 ? 0.848 14.566 -6.213 1.00 79.44 128 ARG A N 1
ATOM 1002 C CA . ARG A 1 128 ? -0.452 15.180 -5.947 1.00 79.44 128 ARG A CA 1
ATOM 1003 C C . ARG A 1 128 ? -1.365 14.235 -5.162 1.00 79.44 128 ARG A C 1
ATOM 1005 O O . ARG A 1 128 ? -2.028 14.694 -4.240 1.00 79.44 128 ARG A O 1
ATOM 1012 N N . LEU A 1 129 ? -1.398 12.962 -5.549 1.00 82.31 129 LEU A N 1
ATOM 1013 C CA . LEU A 1 129 ? -2.209 11.941 -4.887 1.00 82.31 129 LEU A CA 1
ATOM 1014 C C . LEU A 1 129 ? -1.663 11.619 -3.493 1.00 82.31 129 LEU A C 1
ATOM 1016 O O . LEU A 1 129 ? -2.444 11.576 -2.553 1.00 82.31 129 LEU A O 1
ATOM 1020 N N . ASP A 1 130 ? -0.338 11.576 -3.336 1.00 78.50 130 ASP A N 1
ATOM 1021 C CA . ASP A 1 130 ? 0.331 11.372 -2.047 1.00 78.50 130 ASP A CA 1
ATOM 1022 C C . ASP A 1 130 ? -0.107 12.420 -1.006 1.00 78.50 130 ASP A C 1
ATOM 1024 O O . ASP A 1 130 ? -0.261 12.119 0.177 1.00 78.50 130 ASP A O 1
ATOM 1028 N N . GLY A 1 131 ? -0.289 13.676 -1.434 1.00 77.00 131 GLY A N 1
ATOM 1029 C CA . GLY A 1 131 ? -0.763 14.750 -0.560 1.00 77.00 131 GLY A CA 1
ATOM 1030 C C . GLY A 1 131 ? -2.220 14.570 -0.123 1.00 77.00 131 GLY A C 1
ATOM 1031 O O . GLY A 1 131 ? -2.546 14.830 1.034 1.00 77.00 131 GLY A O 1
ATOM 1032 N N . GLU A 1 132 ? -3.078 14.109 -1.035 1.00 84.75 132 GLU A N 1
ATOM 1033 C CA . GLU A 1 132 ? -4.488 13.812 -0.757 1.00 84.75 132 GLU A CA 1
ATOM 1034 C C . GLU A 1 132 ? -4.632 12.591 0.161 1.00 84.75 132 GLU A C 1
ATOM 1036 O O . GLU A 1 132 ? -5.372 12.640 1.144 1.00 84.75 132 GLU A O 1
ATOM 1041 N N . ASP A 1 133 ? -3.873 11.529 -0.110 1.00 80.06 133 ASP A N 1
ATOM 1042 C CA . ASP A 1 133 ? -3.819 10.318 0.707 1.00 80.06 133 ASP A CA 1
ATOM 1043 C C . ASP A 1 133 ? -3.387 10.629 2.148 1.00 80.06 133 ASP A C 1
ATOM 1045 O O . ASP A 1 133 ? -4.091 10.316 3.114 1.00 80.06 133 ASP A O 1
ATOM 1049 N N . LEU A 1 134 ? -2.278 11.364 2.299 1.00 77.31 134 LEU A N 1
ATOM 1050 C CA . LEU A 1 134 ? -1.771 11.815 3.594 1.00 77.31 134 LEU A CA 1
ATOM 1051 C C . LEU A 1 134 ? -2.846 12.563 4.395 1.00 77.31 134 LEU A C 1
ATOM 1053 O O . LEU A 1 134 ? -3.046 12.283 5.580 1.00 77.31 134 LEU A O 1
ATOM 1057 N N . GLU A 1 135 ? -3.559 13.493 3.761 1.00 79.81 135 GLU A N 1
ATOM 1058 C CA . GLU A 1 135 ? -4.630 14.249 4.409 1.00 79.81 135 GLU A CA 1
ATOM 1059 C C . GLU A 1 135 ? -5.799 13.346 4.839 1.00 79.81 135 GLU A C 1
ATOM 1061 O O . GLU A 1 135 ? -6.321 13.481 5.952 1.00 79.81 135 GLU A O 1
ATOM 1066 N N . LEU A 1 136 ? -6.210 12.399 3.993 1.00 83.69 136 LEU A N 1
ATOM 1067 C CA . LEU A 1 136 ? -7.295 11.470 4.302 1.00 83.69 136 LEU A CA 1
ATOM 1068 C C . LEU A 1 136 ? -6.944 10.548 5.474 1.00 83.69 136 LEU A C 1
ATOM 1070 O O . LEU A 1 136 ? -7.759 10.388 6.386 1.00 83.69 136 LEU A O 1
ATOM 1074 N N . VAL A 1 137 ? -5.730 10.000 5.506 1.00 81.38 137 VAL A N 1
ATOM 1075 C CA . VAL A 1 137 ? -5.246 9.166 6.615 1.00 81.38 137 VAL A CA 1
ATOM 1076 C C . VAL A 1 137 ? -5.120 9.981 7.906 1.00 81.38 137 VAL A C 1
ATOM 1078 O O . VAL A 1 137 ? -5.479 9.489 8.975 1.00 81.38 137 VAL A O 1
ATOM 1081 N N . GLN A 1 138 ? -4.665 11.242 7.844 1.00 78.56 138 GLN A N 1
ATOM 1082 C CA . GLN A 1 138 ? -4.653 12.141 9.012 1.00 78.56 138 GLN A CA 1
ATOM 1083 C C . GLN A 1 138 ? -6.059 12.366 9.574 1.00 78.56 13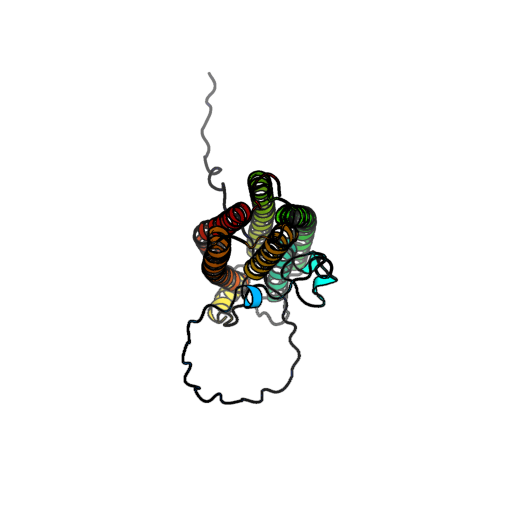8 GLN A C 1
ATOM 1085 O O . GLN A 1 138 ? -6.261 12.301 10.788 1.00 78.56 138 GLN A O 1
ATOM 1090 N N . ARG A 1 139 ? -7.044 12.596 8.698 1.00 83.94 139 ARG A N 1
ATOM 1091 C CA . ARG A 1 139 ? -8.452 12.736 9.093 1.00 83.94 139 ARG A CA 1
ATOM 1092 C C . ARG A 1 139 ? -8.995 11.437 9.682 1.00 83.94 139 ARG A C 1
ATOM 1094 O O . ARG A 1 139 ? -9.661 11.479 10.713 1.00 83.94 139 ARG A O 1
ATOM 1101 N N . PHE A 1 140 ? -8.683 10.297 9.070 1.00 87.56 140 PHE A N 1
ATOM 1102 C CA . PHE A 1 140 ? -9.062 8.981 9.576 1.00 87.56 140 PHE A CA 1
ATOM 1103 C C . PHE A 1 140 ? -8.502 8.751 10.985 1.00 87.56 140 PHE A C 1
ATOM 1105 O O . PHE A 1 140 ? -9.260 8.406 11.890 1.00 87.56 140 PHE A O 1
ATOM 1112 N N . GLU A 1 141 ? -7.210 9.014 11.207 1.00 84.19 141 GLU A N 1
ATOM 1113 C CA . GLU A 1 141 ? -6.590 8.906 12.531 1.00 84.19 141 GLU A CA 1
ATOM 1114 C C . GLU A 1 141 ? -7.290 9.822 13.540 1.00 84.19 141 GLU A C 1
ATOM 1116 O O . GLU A 1 141 ? -7.663 9.358 14.616 1.00 84.19 141 GLU A O 1
ATOM 1121 N N . ALA A 1 142 ? -7.525 11.090 13.186 1.00 82.62 142 ALA A N 1
ATOM 1122 C CA . ALA A 1 142 ? -8.177 12.063 14.060 1.00 82.62 142 ALA A CA 1
ATOM 1123 C C . ALA A 1 142 ? -9.587 11.623 14.491 1.00 82.62 142 ALA A C 1
ATOM 1125 O O . ALA A 1 142 ? -9.929 11.728 15.671 1.00 82.62 142 ALA A O 1
ATOM 1126 N N . VAL A 1 143 ? -10.389 11.089 13.562 1.00 87.31 143 VAL A N 1
ATOM 1127 C CA . VAL A 1 143 ? -11.718 10.533 13.868 1.00 87.31 143 VAL A CA 1
ATOM 1128 C C . VAL A 1 143 ? -11.587 9.277 14.735 1.00 87.31 143 VAL A C 1
ATOM 1130 O O . VAL A 1 143 ? -12.305 9.130 15.725 1.00 87.31 143 VAL A O 1
ATOM 1133 N N . ALA A 1 144 ? -10.636 8.396 14.419 1.00 88.31 144 ALA A N 1
ATOM 1134 C CA . ALA A 1 144 ? -10.429 7.143 15.136 1.00 88.31 144 ALA A CA 1
ATOM 1135 C C . ALA A 1 144 ? -9.959 7.356 16.581 1.00 88.31 144 ALA A C 1
ATOM 1137 O O . ALA A 1 144 ? -10.287 6.551 17.448 1.00 88.31 144 ALA A O 1
ATOM 1138 N N . VAL A 1 145 ? -9.239 8.447 16.866 1.00 84.00 145 VAL A N 1
ATOM 1139 C CA . VAL A 1 145 ? -8.833 8.841 18.225 1.00 84.00 145 VAL A CA 1
ATOM 1140 C C . VAL A 1 145 ? -9.747 9.898 18.845 1.00 84.00 145 VAL A C 1
ATOM 1142 O O . VAL A 1 145 ? -9.390 10.478 19.871 1.00 84.00 145 VAL A O 1
ATOM 1145 N N . GLY A 1 146 ? -10.921 10.166 18.268 1.00 82.44 146 GLY A N 1
ATOM 1146 C CA . GLY A 1 146 ? -11.916 11.085 18.827 1.00 82.44 146 GLY A CA 1
ATOM 1147 C C . GLY A 1 146 ? -12.467 10.615 20.184 1.00 82.44 146 GLY A C 1
ATOM 1148 O O . GLY A 1 146 ? -12.155 9.511 20.637 1.00 82.44 146 GLY A O 1
ATOM 1149 N N . PRO A 1 147 ? -13.260 11.429 20.908 1.00 81.81 147 PRO A N 1
ATOM 1150 C CA . PRO A 1 147 ? -13.931 10.991 22.139 1.00 81.81 147 PRO A CA 1
ATOM 1151 C C . PRO A 1 147 ? -14.878 9.813 21.881 1.00 81.81 147 PRO A C 1
ATOM 1153 O O . PRO A 1 147 ? -14.853 8.803 22.587 1.00 81.81 147 PRO A O 1
ATOM 1156 N N . ARG A 1 148 ? -15.625 9.892 20.780 1.00 84.62 148 ARG A N 1
ATOM 1157 C CA . ARG A 1 148 ? -16.460 8.820 20.242 1.00 84.62 148 ARG A CA 1
ATOM 1158 C C . ARG A 1 148 ? -16.081 8.563 18.795 1.00 84.62 148 ARG A C 1
ATOM 1160 O O . ARG A 1 148 ? -15.743 9.493 18.070 1.00 84.62 148 ARG A O 1
ATOM 1167 N N . VAL A 1 149 ? -16.130 7.298 18.415 1.00 89.56 149 VAL A N 1
ATOM 1168 C CA . VAL A 1 149 ? -15.844 6.822 17.071 1.00 89.56 149 VAL A CA 1
ATOM 1169 C C . VAL A 1 149 ? -17.137 6.820 16.272 1.00 89.56 149 VAL A C 1
ATOM 1171 O O . VAL A 1 149 ? -18.072 6.086 16.600 1.00 89.56 149 VAL A O 1
ATOM 1174 N N . ASP A 1 150 ? -17.163 7.614 15.208 1.00 90.75 150 ASP A N 1
ATOM 1175 C CA . ASP A 1 150 ? -18.164 7.510 14.153 1.00 90.75 150 ASP A CA 1
ATOM 1176 C C . ASP A 1 150 ? -17.706 6.459 13.130 1.00 90.75 150 ASP A C 1
ATOM 1178 O O . ASP A 1 150 ? -16.861 6.714 12.270 1.00 90.75 150 ASP A O 1
ATOM 1182 N N . VAL A 1 151 ? -18.259 5.252 13.260 1.00 92.69 151 VAL A N 1
ATOM 1183 C CA . VAL A 1 151 ? -17.944 4.090 12.413 1.00 92.69 151 VAL A CA 1
ATOM 1184 C C . VAL A 1 151 ? -18.284 4.359 10.946 1.00 92.69 151 VAL A C 1
ATOM 1186 O O . VAL A 1 151 ? -17.540 3.938 10.061 1.00 92.69 151 VAL A O 1
ATOM 1189 N N . ALA A 1 152 ? -19.370 5.088 10.674 1.00 92.56 152 ALA A N 1
ATOM 1190 C CA . ALA A 1 152 ? -19.783 5.396 9.310 1.00 92.56 152 ALA A CA 1
ATOM 1191 C C . ALA A 1 152 ? -18.808 6.382 8.654 1.00 92.56 152 ALA A C 1
ATOM 1193 O O . ALA A 1 152 ? -18.383 6.166 7.519 1.00 92.56 152 ALA A O 1
ATOM 1194 N N . SER A 1 153 ? -18.397 7.420 9.388 1.00 93.31 153 SER A N 1
ATOM 1195 C CA . SER A 1 153 ? -17.380 8.374 8.926 1.00 93.31 153 SER A CA 1
ATOM 1196 C C . SER A 1 153 ? -16.028 7.697 8.675 1.00 93.31 153 SER A C 1
ATOM 1198 O O . SER A 1 153 ? -15.416 7.914 7.627 1.00 93.31 153 SER A O 1
ATOM 1200 N N . LEU A 1 154 ? -15.587 6.801 9.570 1.00 90.94 154 LEU A N 1
ATOM 1201 C CA . LEU A 1 154 ? -14.371 6.007 9.352 1.00 90.94 154 LEU A CA 1
ATOM 1202 C C . LEU A 1 154 ? -14.473 5.097 8.126 1.00 90.94 154 LEU A C 1
ATOM 1204 O O . LEU A 1 154 ? -13.514 5.015 7.363 1.00 90.94 154 LEU A O 1
ATOM 1208 N N . GLY A 1 155 ? -15.624 4.453 7.911 1.00 89.94 155 GLY A N 1
ATOM 1209 C CA . GLY A 1 155 ? -15.879 3.650 6.714 1.00 89.94 155 GLY A CA 1
ATOM 1210 C C . GLY A 1 155 ? -15.736 4.472 5.431 1.00 89.94 155 GLY A C 1
ATOM 1211 O O . GLY A 1 155 ? -14.990 4.087 4.535 1.00 89.94 155 GLY A O 1
ATOM 1212 N N . GLN A 1 156 ? -16.354 5.655 5.380 1.00 92.00 156 GLN A N 1
ATOM 1213 C CA . GLN A 1 156 ? -16.249 6.561 4.230 1.00 92.00 156 GLN A CA 1
ATOM 1214 C C . GLN A 1 156 ? -14.821 7.071 4.000 1.00 92.00 156 GLN A C 1
ATOM 1216 O O . GLN A 1 156 ? -14.393 7.214 2.855 1.00 92.00 156 GLN A O 1
ATOM 1221 N N . LEU A 1 157 ? -14.080 7.379 5.069 1.00 87.75 157 LEU A N 1
ATOM 1222 C CA . LEU A 1 157 ? -12.677 7.784 4.961 1.00 87.75 157 LEU A CA 1
ATOM 1223 C C . LEU A 1 157 ? -11.815 6.631 4.438 1.00 87.75 157 LEU A C 1
ATOM 1225 O O . LEU A 1 157 ? -11.037 6.847 3.517 1.00 87.75 157 LEU A O 1
ATOM 1229 N N . ASN A 1 158 ? -12.006 5.413 4.948 1.00 88.12 158 ASN A N 1
ATOM 1230 C CA . ASN A 1 158 ? -11.299 4.222 4.478 1.00 88.12 158 ASN A CA 1
ATOM 1231 C C . ASN A 1 158 ? -11.575 3.923 2.994 1.00 88.12 158 ASN A C 1
ATOM 1233 O O . ASN A 1 158 ? -10.660 3.607 2.238 1.00 88.12 158 ASN A O 1
ATOM 1237 N N . GLU A 1 159 ? -12.825 4.070 2.548 1.00 88.31 159 GLU A N 1
ATOM 1238 C CA . GLU A 1 159 ? -13.183 3.938 1.132 1.00 88.31 159 GLU A CA 1
ATOM 1239 C C . GLU A 1 159 ? -12.474 4.970 0.248 1.00 88.31 159 GLU A C 1
ATOM 1241 O O . GLU A 1 159 ? -11.965 4.616 -0.818 1.00 88.31 159 GLU A O 1
ATOM 1246 N N . LYS A 1 160 ? -12.413 6.233 0.693 1.00 88.06 160 LYS A N 1
ATOM 1247 C CA . LYS A 1 160 ? -11.721 7.312 -0.027 1.00 88.06 160 LYS A CA 1
ATOM 1248 C C . LYS A 1 160 ? -10.218 7.075 -0.101 1.00 88.06 160 LYS A C 1
ATOM 1250 O O . LYS A 1 160 ? -9.673 7.178 -1.194 1.00 88.06 160 LYS A O 1
ATOM 1255 N N . ILE A 1 161 ? -9.586 6.714 1.019 1.00 83.25 161 ILE A N 1
ATOM 1256 C CA . ILE A 1 161 ? -8.154 6.384 1.068 1.00 83.25 161 ILE A CA 1
ATOM 1257 C C . ILE A 1 161 ? -7.851 5.287 0.047 1.00 83.25 161 ILE A C 1
ATOM 1259 O O . ILE A 1 161 ? -7.098 5.505 -0.897 1.00 83.25 161 ILE A O 1
ATOM 1263 N N . GLY A 1 162 ? -8.555 4.154 0.132 1.00 82.06 162 GLY A N 1
ATOM 1264 C CA . GLY A 1 162 ? -8.313 3.050 -0.791 1.00 82.06 162 GLY A CA 1
ATOM 1265 C C . GLY A 1 162 ? -8.629 3.377 -2.260 1.00 82.06 162 GLY A C 1
ATOM 1266 O O . GLY A 1 162 ? -8.100 2.726 -3.160 1.00 82.06 162 GLY A O 1
ATOM 1267 N N . SER A 1 163 ? -9.476 4.377 -2.538 1.00 85.31 163 SER A N 1
ATOM 1268 C CA . SER A 1 163 ? -9.686 4.882 -3.901 1.00 85.31 163 SER A CA 1
ATOM 1269 C C . SER A 1 163 ? -8.474 5.658 -4.421 1.00 85.31 163 SER A C 1
ATOM 1271 O O . SER A 1 163 ? -8.102 5.468 -5.580 1.00 85.31 163 SER A O 1
ATOM 1273 N N . VAL A 1 164 ? -7.876 6.522 -3.594 1.00 85.00 164 VAL A N 1
ATOM 1274 C CA . VAL A 1 164 ? -6.676 7.298 -3.950 1.00 85.00 164 VAL A CA 1
ATOM 1275 C C . VAL A 1 164 ? -5.494 6.357 -4.168 1.00 85.00 164 VAL A C 1
ATOM 1277 O O . VAL A 1 164 ? -4.884 6.380 -5.236 1.00 85.00 164 VAL A O 1
ATOM 1280 N N . GLU A 1 165 ? -5.243 5.441 -3.234 1.00 81.31 165 GLU A N 1
ATOM 1281 C CA . GLU A 1 165 ? -4.169 4.448 -3.361 1.00 81.31 165 GLU A CA 1
ATOM 1282 C C . GLU A 1 165 ? -4.358 3.530 -4.578 1.00 81.31 165 GLU A C 1
ATOM 1284 O O . GLU A 1 165 ? -3.403 3.187 -5.282 1.00 81.31 165 GLU A O 1
ATOM 1289 N N . GLY A 1 166 ? -5.606 3.160 -4.884 1.00 83.19 166 GLY A N 1
ATOM 1290 C CA . GLY A 1 166 ? -5.937 2.411 -6.094 1.00 83.19 166 GLY A CA 1
ATOM 1291 C C . GLY A 1 166 ? -5.581 3.176 -7.376 1.00 83.19 166 GLY A C 1
ATOM 1292 O O . GLY A 1 166 ? -5.102 2.579 -8.345 1.00 83.19 166 GLY A O 1
ATOM 1293 N N . GLU A 1 167 ? -5.766 4.499 -7.397 1.00 87.19 167 GLU A N 1
ATOM 1294 C CA . GLU A 1 167 ? -5.334 5.344 -8.514 1.00 87.19 167 GLU A CA 1
ATOM 1295 C C . GLU A 1 167 ? -3.801 5.411 -8.612 1.00 87.19 167 GLU A C 1
ATOM 1297 O O . GLU A 1 167 ? -3.244 5.241 -9.704 1.00 87.19 167 GLU A O 1
ATOM 1302 N N . GLU A 1 168 ? -3.101 5.582 -7.490 1.00 83.88 168 GLU A N 1
ATOM 1303 C CA . GLU A 1 168 ? -1.635 5.575 -7.440 1.00 83.88 168 GLU A CA 1
ATOM 1304 C C . GLU A 1 168 ? -1.050 4.261 -7.968 1.00 83.88 168 GLU A C 1
ATOM 1306 O O . GLU A 1 168 ? -0.144 4.266 -8.814 1.00 83.88 168 GLU A O 1
ATOM 1311 N N . ALA A 1 169 ? -1.617 3.131 -7.541 1.00 84.56 169 ALA A N 1
ATOM 1312 C CA . ALA A 1 169 ? -1.231 1.802 -7.997 1.00 84.56 169 ALA A CA 1
ATOM 1313 C C . ALA A 1 169 ? -1.408 1.657 -9.515 1.00 84.56 169 ALA A C 1
ATOM 1315 O O . ALA A 1 169 ? -0.507 1.181 -10.215 1.00 84.56 169 ALA A O 1
ATOM 1316 N N . GLN A 1 170 ? -2.532 2.129 -10.063 1.00 87.31 170 GLN A N 1
ATOM 1317 C CA . GLN A 1 170 ? -2.768 2.116 -11.508 1.00 87.31 170 GLN A CA 1
ATOM 1318 C C . GLN A 1 170 ? -1.764 2.988 -12.265 1.00 87.31 170 GLN A C 1
ATOM 1320 O O . GLN A 1 170 ? -1.261 2.576 -13.316 1.00 87.31 170 GLN A O 1
ATOM 1325 N N . ILE A 1 171 ? -1.448 4.179 -11.751 1.00 89.19 171 ILE A N 1
ATOM 1326 C CA . ILE A 1 171 ? -0.440 5.069 -12.336 1.00 89.19 171 ILE A CA 1
ATOM 1327 C C . ILE A 1 171 ? 0.918 4.373 -12.377 1.00 89.19 171 ILE A C 1
ATOM 1329 O O . ILE A 1 171 ? 1.574 4.374 -13.424 1.00 89.19 171 ILE A O 1
ATOM 1333 N N . PHE A 1 172 ? 1.311 3.739 -11.275 1.00 89.94 172 PHE A N 1
ATOM 1334 C CA . PHE A 1 172 ? 2.556 2.993 -11.177 1.00 89.94 172 PHE A CA 1
ATOM 1335 C C . PHE A 1 172 ? 2.611 1.816 -12.154 1.00 89.94 172 PHE A C 1
ATOM 1337 O O . PHE A 1 172 ? 3.557 1.723 -12.937 1.00 89.94 172 PHE A O 1
ATOM 1344 N N . VAL A 1 173 ? 1.590 0.954 -12.182 1.00 89.94 173 VAL A N 1
ATOM 1345 C CA . VAL A 1 173 ? 1.540 -0.207 -13.088 1.00 89.94 173 VAL A CA 1
ATOM 1346 C C . VAL A 1 173 ? 1.590 0.240 -14.551 1.00 89.94 173 VAL A C 1
ATOM 1348 O O . VAL A 1 173 ? 2.323 -0.338 -15.359 1.00 89.94 173 VAL A O 1
ATOM 1351 N N . GLN A 1 174 ? 0.879 1.313 -14.910 1.00 92.81 174 GLN A N 1
ATOM 1352 C CA . GLN A 1 174 ? 0.946 1.891 -16.255 1.00 92.81 174 GLN A CA 1
ATOM 1353 C C . GLN A 1 174 ? 2.339 2.441 -16.580 1.00 92.81 174 GLN A C 1
ATOM 1355 O O . GLN A 1 174 ? 2.822 2.260 -17.704 1.00 92.81 174 GLN A O 1
ATOM 1360 N N . ALA A 1 175 ? 2.988 3.116 -15.630 1.00 94.44 175 ALA A N 1
ATOM 1361 C CA . ALA A 1 175 ? 4.339 3.634 -15.801 1.00 94.44 175 ALA A CA 1
ATOM 1362 C C . ALA A 1 175 ? 5.351 2.494 -15.976 1.00 94.44 175 ALA A C 1
ATOM 1364 O O . ALA A 1 175 ? 6.136 2.517 -16.922 1.00 94.44 175 ALA A O 1
ATOM 1365 N N . LEU A 1 176 ? 5.267 1.449 -15.156 1.00 94.38 176 LEU A N 1
ATOM 1366 C CA . LEU A 1 176 ? 6.115 0.264 -15.244 1.00 94.38 176 LEU A CA 1
ATOM 1367 C C . LEU A 1 176 ? 5.926 -0.480 -16.576 1.00 94.38 176 LEU A C 1
ATOM 1369 O O . LEU A 1 176 ? 6.902 -0.817 -17.249 1.00 94.38 176 LEU A O 1
ATOM 1373 N N . ALA A 1 177 ? 4.682 -0.648 -17.032 1.00 94.81 177 ALA A N 1
ATOM 1374 C CA . ALA A 1 177 ? 4.389 -1.237 -18.338 1.00 94.81 177 ALA A CA 1
ATOM 1375 C C . ALA A 1 177 ? 4.957 -0.400 -19.497 1.00 94.81 177 ALA A C 1
ATOM 1377 O O . ALA A 1 177 ? 5.489 -0.942 -20.470 1.00 94.81 177 ALA A O 1
ATOM 1378 N N . ARG A 1 178 ? 4.864 0.934 -19.415 1.00 97.25 178 ARG A N 1
ATOM 1379 C CA . ARG A 1 178 ? 5.473 1.842 -20.402 1.00 97.25 178 ARG A CA 1
ATOM 1380 C C . ARG A 1 178 ? 6.993 1.754 -20.375 1.00 97.25 178 ARG A C 1
ATOM 1382 O O . ARG A 1 178 ? 7.595 1.679 -21.442 1.00 97.25 178 ARG A O 1
ATOM 1389 N N . PHE A 1 179 ? 7.595 1.703 -19.191 1.00 96.81 179 PHE A N 1
ATOM 1390 C CA . PHE A 1 179 ? 9.029 1.513 -19.020 1.00 96.81 179 PHE A CA 1
ATOM 1391 C C . PHE A 1 179 ? 9.498 0.223 -19.706 1.00 96.81 179 PHE A C 1
ATOM 1393 O O . PHE A 1 179 ? 10.365 0.275 -20.577 1.00 96.81 179 PHE A O 1
ATOM 1400 N N . GLN A 1 180 ? 8.852 -0.915 -19.433 1.00 95.31 180 GLN A N 1
ATOM 1401 C CA . GLN A 1 180 ? 9.195 -2.196 -20.062 1.00 95.31 180 GLN A CA 1
ATOM 1402 C C . GLN A 1 180 ? 9.041 -2.183 -21.594 1.00 95.31 180 GLN A C 1
ATOM 1404 O O . GLN A 1 180 ? 9.799 -2.851 -22.303 1.00 95.31 180 GLN A O 1
ATOM 1409 N N . LYS A 1 181 ? 8.102 -1.392 -22.134 1.00 96.62 181 LYS A N 1
ATOM 1410 C CA . LYS A 1 181 ? 7.947 -1.193 -23.586 1.00 96.62 181 LYS A CA 1
ATOM 1411 C C . LYS A 1 181 ? 9.088 -0.388 -24.214 1.00 96.62 181 LYS A C 1
ATOM 1413 O O . LYS A 1 181 ? 9.381 -0.614 -25.386 1.00 96.62 181 LYS A O 1
ATOM 1418 N N . LEU A 1 182 ? 9.742 0.504 -23.465 1.00 96.81 182 LEU A N 1
ATOM 1419 C CA . LEU A 1 182 ? 10.907 1.266 -23.938 1.00 96.81 182 LEU A CA 1
ATOM 1420 C C . LEU A 1 182 ? 12.171 0.404 -24.077 1.00 96.81 182 LEU A C 1
ATOM 1422 O O . LEU A 1 182 ? 13.109 0.810 -24.766 1.00 96.81 182 LEU A O 1
ATOM 1426 N N . LEU A 1 183 ? 12.203 -0.770 -23.443 1.00 96.44 183 LEU A N 1
ATOM 1427 C CA . LEU A 1 183 ? 13.320 -1.707 -23.518 1.00 96.44 183 LEU A CA 1
ATOM 1428 C C . LEU A 1 183 ? 13.320 -2.477 -24.844 1.00 96.44 183 LEU A C 1
ATOM 1430 O O . LEU A 1 183 ? 12.266 -2.905 -25.327 1.00 96.44 183 LEU A O 1
ATOM 1434 N N . LEU A 1 184 ? 14.511 -2.706 -25.394 1.00 96.12 184 LEU A N 1
ATOM 1435 C CA . LEU A 1 184 ? 14.751 -3.556 -26.560 1.00 96.12 184 LEU A CA 1
ATOM 1436 C C . LEU A 1 184 ? 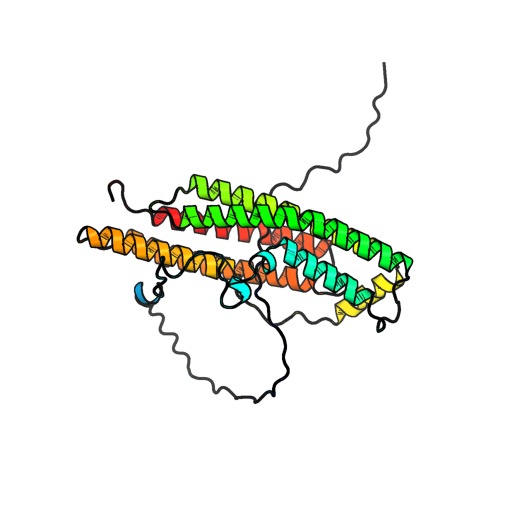14.585 -5.041 -26.204 1.00 96.12 184 LEU A C 1
ATOM 1438 O O . LEU A 1 184 ? 14.803 -5.417 -25.052 1.00 96.12 184 LEU A O 1
ATOM 1442 N N . PRO A 1 185 ? 14.287 -5.926 -27.175 1.00 96.19 185 PRO A N 1
ATOM 1443 C CA . PRO A 1 185 ? 14.165 -7.362 -26.917 1.00 96.19 185 PRO A CA 1
ATOM 1444 C C . PRO A 1 185 ? 15.364 -7.970 -26.175 1.00 96.19 185 PRO A C 1
ATOM 1446 O O . PRO A 1 185 ? 15.165 -8.764 -25.261 1.00 96.19 185 PRO A O 1
ATOM 1449 N N . ALA A 1 186 ? 16.592 -7.558 -26.511 1.00 95.69 186 ALA A N 1
ATOM 1450 C CA . ALA A 1 186 ? 17.804 -8.020 -25.834 1.00 95.69 186 ALA A CA 1
ATOM 1451 C C . ALA A 1 186 ? 17.859 -7.588 -24.354 1.00 95.69 186 ALA A C 1
ATOM 1453 O O . ALA A 1 186 ? 18.099 -8.428 -23.494 1.00 95.69 186 ALA A O 1
ATOM 1454 N N . GLN A 1 187 ? 17.517 -6.331 -24.047 1.00 95.88 187 GLN A N 1
ATOM 1455 C CA . GLN A 1 187 ? 17.423 -5.819 -22.669 1.00 95.88 187 GLN A CA 1
ATOM 1456 C C . GLN A 1 187 ? 16.337 -6.555 -21.872 1.00 95.88 187 GLN A C 1
ATOM 1458 O O . GLN A 1 187 ? 16.538 -6.916 -20.718 1.00 95.88 187 GLN A O 1
ATOM 1463 N N . ARG A 1 188 ? 15.181 -6.834 -22.493 1.00 95.56 188 ARG A N 1
ATOM 1464 C CA . ARG A 1 188 ? 14.098 -7.596 -21.846 1.00 95.56 188 ARG A CA 1
ATOM 1465 C C . ARG A 1 188 ? 14.524 -9.026 -21.521 1.00 95.56 188 ARG A C 1
ATOM 1467 O O . ARG A 1 188 ? 14.144 -9.537 -20.472 1.00 95.56 188 ARG A O 1
ATOM 1474 N N . ARG A 1 189 ? 15.267 -9.685 -22.419 1.00 95.06 189 ARG A N 1
ATOM 1475 C CA . ARG A 1 189 ? 15.820 -11.025 -22.163 1.00 95.06 189 ARG A CA 1
ATOM 1476 C C . ARG A 1 189 ? 16.805 -10.993 -21.002 1.00 95.06 189 ARG A C 1
ATOM 1478 O O . ARG A 1 189 ? 16.628 -11.776 -20.079 1.00 95.06 189 ARG A O 1
ATOM 1485 N N . GLU A 1 190 ? 17.724 -10.029 -20.995 1.00 94.19 190 GLU A N 1
ATOM 1486 C CA . GLU A 1 190 ? 18.674 -9.845 -19.893 1.00 94.19 190 GLU A CA 1
ATOM 1487 C C . GLU A 1 190 ? 17.952 -9.667 -18.550 1.00 94.19 190 GLU A C 1
ATOM 1489 O O . GLU A 1 190 ? 18.246 -10.368 -17.586 1.00 94.19 190 GLU A O 1
ATOM 1494 N N . GLY A 1 191 ? 16.948 -8.785 -18.489 1.00 93.56 191 GLY A N 1
ATOM 1495 C CA . GLY A 1 191 ? 16.158 -8.578 -17.276 1.00 93.56 191 GLY A CA 1
ATOM 1496 C C . GLY A 1 191 ? 15.447 -9.848 -16.806 1.00 93.56 191 GLY A C 1
ATOM 1497 O O . GLY A 1 191 ? 15.434 -10.151 -15.611 1.00 93.56 191 GLY A O 1
ATOM 1498 N N . LYS A 1 192 ? 14.875 -10.624 -17.736 1.00 94.12 192 LYS A N 1
ATOM 1499 C CA . LYS A 1 192 ? 14.220 -11.905 -17.428 1.00 94.12 192 LYS A CA 1
ATOM 1500 C C . LYS A 1 192 ? 15.206 -12.946 -16.907 1.00 94.12 192 LYS A C 1
ATOM 1502 O O . LYS A 1 192 ? 14.873 -13.652 -15.963 1.00 94.12 192 LYS A O 1
ATOM 1507 N N . GLU A 1 193 ? 16.389 -13.043 -17.504 1.00 93.25 193 GLU A N 1
ATOM 1508 C CA . GLU A 1 193 ? 17.446 -13.964 -17.078 1.00 93.25 193 GLU A CA 1
ATOM 1509 C C . GLU A 1 193 ? 17.988 -13.581 -15.702 1.00 93.25 193 GLU A C 1
ATOM 1511 O O . GLU A 1 193 ? 17.987 -14.416 -14.801 1.00 93.25 193 GLU A O 1
ATOM 1516 N N . ALA A 1 194 ? 18.322 -12.305 -15.496 1.00 91.19 194 ALA A N 1
ATOM 1517 C CA . ALA A 1 194 ? 18.767 -11.793 -14.204 1.00 91.19 194 ALA A CA 1
ATOM 1518 C C . ALA A 1 194 ? 17.720 -12.019 -13.102 1.00 91.19 194 ALA A C 1
ATOM 1520 O O . ALA A 1 194 ? 18.062 -12.335 -11.968 1.00 91.19 194 ALA A O 1
ATOM 1521 N N . SER A 1 195 ? 16.430 -11.925 -13.432 1.00 91.50 195 SER A N 1
ATOM 1522 C CA . SER A 1 195 ? 15.348 -12.167 -12.470 1.00 91.50 195 SER A CA 1
ATOM 1523 C C . SER A 1 195 ? 15.225 -13.623 -12.024 1.00 91.50 195 SER A C 1
ATOM 1525 O O . SER A 1 195 ? 14.627 -13.870 -10.981 1.00 91.50 195 SER A O 1
ATOM 1527 N N . ARG A 1 196 ? 15.773 -14.592 -12.773 1.00 88.38 196 ARG A N 1
ATOM 1528 C CA . ARG A 1 196 ? 15.775 -16.012 -12.370 1.00 88.38 196 ARG A CA 1
ATOM 1529 C C . ARG A 1 196 ? 16.762 -16.295 -11.242 1.00 88.38 196 ARG A C 1
ATOM 1531 O O . ARG A 1 196 ? 16.582 -17.271 -10.525 1.00 88.38 196 ARG A O 1
ATOM 1538 N N . THR A 1 197 ? 17.787 -15.458 -11.100 1.00 83.94 197 THR A N 1
ATOM 1539 C CA . THR A 1 197 ? 18.846 -15.615 -10.095 1.00 83.94 197 THR A CA 1
ATOM 1540 C C . THR A 1 197 ? 18.646 -14.726 -8.869 1.00 83.94 197 THR A C 1
ATOM 1542 O O . THR A 1 197 ? 19.405 -14.838 -7.911 1.00 83.94 197 THR A O 1
ATOM 1545 N N . VAL A 1 198 ? 17.649 -13.833 -8.880 1.00 81.56 198 VAL A N 1
ATOM 1546 C CA . VAL A 1 198 ? 17.296 -13.030 -7.703 1.00 81.56 198 VAL A CA 1
ATOM 1547 C C . VAL A 1 198 ? 16.536 -13.912 -6.722 1.00 81.56 198 VAL A C 1
ATOM 1549 O O . VAL A 1 198 ? 15.393 -14.302 -6.974 1.00 81.56 198 VAL A O 1
ATOM 1552 N N . LEU A 1 199 ? 17.186 -14.222 -5.602 1.00 76.06 199 LEU A N 1
ATOM 1553 C CA . LEU A 1 199 ? 16.526 -14.854 -4.470 1.00 76.06 199 LEU A CA 1
ATOM 1554 C C . LEU A 1 199 ? 15.545 -13.856 -3.834 1.00 76.06 199 LEU A C 1
ATOM 1556 O O . LEU A 1 199 ? 15.855 -12.663 -3.773 1.00 76.06 199 LEU A O 1
ATOM 1560 N N . PRO A 1 200 ? 14.364 -14.316 -3.386 1.00 70.31 200 PRO A N 1
ATOM 1561 C CA . PRO A 1 200 ? 13.472 -13.472 -2.607 1.00 70.31 200 PRO A CA 1
ATOM 1562 C C . PRO A 1 200 ? 14.196 -13.017 -1.341 1.00 70.31 200 PRO A C 1
ATOM 1564 O O . PRO A 1 200 ? 14.943 -13.786 -0.733 1.00 70.31 200 PRO A O 1
ATOM 1567 N N . ASP A 1 201 ? 13.971 -11.767 -0.951 1.00 70.56 201 ASP A N 1
ATOM 1568 C CA . ASP A 1 201 ? 14.487 -11.277 0.322 1.00 70.56 201 ASP A CA 1
ATOM 1569 C C . ASP A 1 201 ? 13.874 -12.111 1.461 1.00 70.56 201 ASP A C 1
ATOM 1571 O O . ASP A 1 201 ? 12.673 -12.382 1.457 1.00 70.56 201 ASP A O 1
ATOM 1575 N N . MET A 1 202 ? 14.683 -12.566 2.413 1.00 67.81 202 MET A N 1
ATOM 1576 C CA . MET A 1 202 ? 14.189 -13.338 3.557 1.00 67.81 202 MET A CA 1
ATOM 1577 C C . MET A 1 202 ? 13.718 -12.430 4.698 1.00 67.81 202 MET A C 1
ATOM 1579 O O . MET A 1 202 ? 13.110 -12.923 5.648 1.00 67.81 202 MET A O 1
ATOM 1583 N N . SER A 1 203 ? 13.970 -11.119 4.610 1.00 68.06 203 SER A N 1
ATOM 1584 C CA . SER A 1 203 ? 13.448 -10.147 5.564 1.00 68.06 203 SER A CA 1
ATOM 1585 C C . SER A 1 203 ? 11.924 -10.025 5.429 1.00 68.06 203 SER A C 1
ATOM 1587 O O . SER A 1 203 ? 11.367 -9.938 4.330 1.00 68.06 203 SER A O 1
ATOM 1589 N N . VAL A 1 204 ? 11.225 -10.079 6.562 1.00 61.25 204 VAL A N 1
ATOM 1590 C CA . VAL A 1 204 ? 9.783 -9.835 6.638 1.00 61.25 204 VAL A CA 1
ATOM 1591 C C . VAL A 1 204 ? 9.547 -8.886 7.796 1.00 61.25 204 VAL A C 1
ATOM 1593 O O . VAL A 1 204 ? 9.550 -9.297 8.954 1.00 61.25 204 VAL A O 1
ATOM 1596 N N . ASP A 1 205 ? 9.317 -7.622 7.463 1.00 62.22 205 ASP A N 1
ATOM 1597 C CA . ASP A 1 205 ? 8.873 -6.630 8.430 1.00 62.22 205 ASP A CA 1
ATOM 1598 C C . ASP A 1 205 ? 7.351 -6.639 8.506 1.00 62.22 205 ASP A C 1
ATOM 1600 O O . ASP A 1 205 ? 6.663 -6.682 7.485 1.00 62.22 205 ASP A O 1
ATOM 1604 N N . LEU A 1 206 ? 6.820 -6.600 9.728 1.00 60.66 206 LEU A N 1
ATOM 1605 C CA . LEU A 1 206 ? 5.385 -6.465 9.952 1.00 60.66 206 LEU A CA 1
ATOM 1606 C C . LEU A 1 206 ? 4.868 -5.180 9.300 1.00 60.66 206 LEU A C 1
ATOM 1608 O O . LEU A 1 206 ? 5.472 -4.116 9.442 1.00 60.66 206 LEU A O 1
ATOM 1612 N N . SER A 1 207 ? 3.722 -5.280 8.622 1.00 65.56 207 SER A N 1
ATOM 1613 C CA . SER A 1 207 ? 3.101 -4.129 7.969 1.00 65.56 207 SER A CA 1
ATOM 1614 C C . SER A 1 207 ? 2.889 -2.981 8.958 1.00 65.56 207 SER A C 1
ATOM 1616 O O . SER A 1 207 ? 2.373 -3.174 10.064 1.00 65.56 207 SER A O 1
ATOM 1618 N N . GLY A 1 208 ? 3.216 -1.760 8.526 1.00 67.19 208 GLY A N 1
ATOM 1619 C CA . GLY A 1 208 ? 2.971 -0.536 9.294 1.00 67.19 208 GLY A CA 1
ATOM 1620 C C . GLY A 1 208 ? 1.507 -0.362 9.719 1.00 67.19 208 GLY A C 1
ATOM 1621 O O . GLY A 1 208 ? 1.237 0.253 10.752 1.00 67.19 208 GLY A O 1
ATOM 1622 N N . ALA A 1 209 ? 0.566 -0.967 8.986 1.00 74.00 209 ALA A N 1
ATOM 1623 C CA . ALA A 1 209 ? -0.848 -0.998 9.344 1.00 74.00 209 ALA A CA 1
ATOM 1624 C C . ALA A 1 209 ? -1.103 -1.706 10.688 1.00 74.00 209 ALA A C 1
ATOM 1626 O O . ALA A 1 209 ? -1.953 -1.271 11.465 1.00 74.00 209 ALA A O 1
ATOM 1627 N N . ILE A 1 210 ? -0.337 -2.753 11.017 1.00 73.31 210 ILE A N 1
ATOM 1628 C CA . ILE A 1 210 ? -0.447 -3.459 12.304 1.00 73.31 210 ILE A CA 1
ATOM 1629 C C . ILE A 1 210 ? -0.084 -2.510 13.440 1.00 73.31 210 ILE A C 1
ATOM 1631 O O . ILE A 1 210 ? -0.858 -2.340 14.375 1.00 73.31 210 ILE A O 1
ATOM 1635 N N . PHE A 1 211 ? 1.055 -1.828 13.334 1.00 73.69 211 PHE A N 1
ATOM 1636 C CA . PHE A 1 211 ? 1.501 -0.890 14.363 1.00 73.69 211 PHE A CA 1
ATOM 1637 C C . PHE A 1 211 ? 0.572 0.319 14.494 1.00 73.69 211 PHE A C 1
ATOM 1639 O O . PHE A 1 211 ? 0.302 0.776 15.605 1.00 73.69 211 PHE A O 1
ATOM 1646 N N . LEU A 1 212 ? 0.052 0.829 13.374 1.00 75.94 212 LEU A N 1
ATOM 1647 C CA . LEU A 1 212 ? -0.913 1.925 13.380 1.00 75.94 212 LEU A CA 1
ATOM 1648 C C . LEU A 1 212 ? -2.206 1.528 14.101 1.00 75.94 212 LEU A C 1
ATOM 1650 O O . LEU A 1 212 ? -2.653 2.243 14.999 1.00 75.94 212 LEU A O 1
ATOM 1654 N N . THR A 1 213 ? -2.791 0.391 13.728 1.00 83.25 213 THR A N 1
ATOM 1655 C CA . THR A 1 213 ? -4.041 -0.091 14.332 1.00 83.25 213 THR A CA 1
ATOM 1656 C C . THR A 1 213 ? -3.857 -0.443 15.806 1.00 83.25 213 THR A C 1
ATOM 1658 O O . THR A 1 213 ? -4.676 -0.036 16.626 1.00 83.25 213 THR A O 1
ATOM 1661 N N . ASP A 1 214 ? -2.749 -1.089 16.178 1.00 82.56 214 ASP A N 1
ATOM 1662 C CA . ASP A 1 214 ? -2.406 -1.410 17.569 1.00 82.56 214 ASP A CA 1
ATOM 1663 C C . ASP A 1 214 ? -2.254 -0.149 18.437 1.00 82.56 214 ASP A C 1
ATOM 1665 O O . ASP A 1 214 ? -2.784 -0.080 19.552 1.00 82.56 214 ASP A O 1
ATOM 1669 N N . ARG A 1 215 ? -1.609 0.896 17.896 1.00 81.50 215 ARG A N 1
ATOM 1670 C CA . ARG A 1 215 ? -1.490 2.206 18.553 1.00 81.50 215 ARG A CA 1
ATOM 1671 C C . ARG A 1 215 ? -2.857 2.841 18.785 1.00 81.50 215 ARG A C 1
ATOM 1673 O O . ARG A 1 215 ? -3.138 3.278 19.898 1.00 81.50 215 ARG A O 1
ATOM 1680 N N . ILE A 1 216 ? -3.701 2.907 17.755 1.00 84.44 216 ILE A N 1
ATOM 1681 C CA . ILE A 1 216 ? -5.027 3.531 17.864 1.00 84.44 216 ILE A CA 1
ATOM 1682 C C . ILE A 1 216 ? -5.907 2.746 18.843 1.00 84.44 216 ILE A C 1
ATOM 1684 O O . ILE A 1 216 ? -6.556 3.358 19.691 1.00 84.44 216 ILE A O 1
ATOM 1688 N N . LEU A 1 217 ? -5.889 1.409 18.792 1.00 87.50 217 LEU A N 1
ATOM 1689 C CA . LEU A 1 217 ? -6.594 0.572 19.765 1.00 87.50 217 LEU A CA 1
ATOM 1690 C C . LEU A 1 217 ? -6.132 0.856 21.194 1.00 87.50 217 LEU A C 1
ATOM 1692 O O . LEU A 1 217 ? -6.968 1.004 22.081 1.00 87.50 217 LEU A O 1
ATOM 1696 N N . SER A 1 218 ? -4.823 0.980 21.414 1.00 84.44 218 SER A N 1
ATOM 1697 C CA . SER A 1 218 ? -4.267 1.285 22.737 1.00 84.44 218 SER A CA 1
ATOM 1698 C C . SER A 1 218 ? -4.700 2.670 23.233 1.00 84.44 218 SER A C 1
ATOM 1700 O O . SER A 1 218 ? -5.118 2.810 24.378 1.00 84.44 218 SER A O 1
ATOM 1702 N N . ILE A 1 219 ? -4.692 3.691 22.365 1.00 83.12 219 ILE A N 1
ATOM 1703 C CA . ILE A 1 219 ? -5.206 5.035 22.696 1.00 83.12 219 ILE A CA 1
ATOM 1704 C C . ILE A 1 219 ? -6.687 4.969 23.086 1.00 83.12 219 ILE A C 1
ATOM 1706 O O . ILE A 1 219 ? -7.113 5.612 24.048 1.00 83.12 219 ILE A O 1
ATOM 1710 N N . ARG A 1 220 ? -7.480 4.196 22.340 1.00 85.81 220 ARG A N 1
ATOM 1711 C CA . ARG A 1 220 ? -8.914 4.030 22.592 1.00 85.81 220 ARG A CA 1
ATOM 1712 C C . ARG A 1 220 ? -9.197 3.309 23.898 1.00 85.81 220 ARG A C 1
ATOM 1714 O O . ARG A 1 220 ? -10.072 3.758 24.633 1.00 85.81 220 ARG A O 1
ATOM 1721 N N . TRP A 1 221 ? -8.449 2.252 24.193 1.00 87.44 221 TRP A N 1
ATOM 1722 C CA . TRP A 1 221 ? -8.533 1.543 25.463 1.00 87.44 221 TRP A CA 1
ATOM 1723 C C . TRP A 1 221 ? -8.232 2.472 26.643 1.00 87.44 221 TRP A C 1
ATOM 1725 O O . TRP A 1 221 ? -9.090 2.650 27.502 1.00 87.44 221 TRP A O 1
ATOM 1735 N N . ASN A 1 222 ? -7.093 3.172 26.611 1.00 83.81 222 ASN A N 1
ATOM 1736 C CA . ASN A 1 222 ? -6.699 4.102 27.674 1.00 83.81 222 ASN A CA 1
ATOM 1737 C C . ASN A 1 222 ? -7.745 5.206 27.885 1.00 83.81 222 ASN A C 1
ATOM 1739 O O . ASN A 1 222 ? -8.044 5.600 29.008 1.00 83.81 222 ASN A O 1
ATOM 1743 N N . ARG A 1 223 ? -8.335 5.724 26.800 1.00 82.31 223 ARG A N 1
ATOM 1744 C CA . ARG A 1 223 ? -9.397 6.728 26.914 1.00 82.31 223 ARG A CA 1
ATOM 1745 C C . ARG A 1 223 ? -10.667 6.148 27.536 1.00 82.31 223 ARG A C 1
ATOM 1747 O O . ARG A 1 223 ? -11.291 6.838 28.334 1.00 82.31 223 ARG A O 1
ATOM 1754 N N . LEU A 1 224 ? -11.055 4.930 27.164 1.00 84.94 224 LEU A N 1
ATOM 1755 C CA . LEU A 1 224 ? -12.205 4.254 27.759 1.00 84.94 224 LEU A CA 1
ATOM 1756 C C . LEU A 1 224 ? -11.991 4.036 29.261 1.00 84.94 224 LEU A C 1
ATOM 1758 O O . LEU A 1 224 ? -12.881 4.370 30.038 1.00 84.94 224 LEU A O 1
ATOM 1762 N N . GLU A 1 225 ? -10.814 3.549 29.661 1.00 84.44 225 GLU A N 1
ATOM 1763 C CA . GLU A 1 225 ? -10.435 3.397 31.070 1.00 84.44 225 GLU A CA 1
ATOM 1764 C C . GLU A 1 225 ? -10.553 4.720 31.824 1.00 84.44 225 GLU A C 1
ATOM 1766 O O . GLU A 1 225 ? -11.331 4.797 32.769 1.00 84.44 225 GLU A O 1
ATOM 1771 N N . ASN A 1 226 ? -9.904 5.782 31.340 1.00 83.19 226 ASN A N 1
ATOM 1772 C CA . ASN A 1 226 ? -9.920 7.089 32.001 1.00 83.19 226 ASN A CA 1
ATOM 1773 C C . ASN A 1 226 ? -11.335 7.681 32.126 1.00 83.19 226 ASN A C 1
ATOM 1775 O O . ASN A 1 226 ? -11.677 8.283 33.141 1.00 83.19 226 ASN A O 1
ATOM 1779 N N . VAL A 1 227 ? -12.173 7.538 31.091 1.00 82.56 227 VAL A N 1
ATOM 1780 C CA . VAL A 1 227 ? -13.558 8.047 31.104 1.00 82.56 227 VAL A CA 1
ATOM 1781 C C . VAL A 1 227 ? -14.424 7.281 32.103 1.00 82.56 227 VAL A C 1
ATOM 1783 O O . VAL A 1 227 ? -15.313 7.865 32.724 1.00 82.56 227 VAL A O 1
ATOM 1786 N N . MET A 1 228 ? -14.195 5.976 32.256 1.00 82.12 228 MET A N 1
ATOM 1787 C CA . MET A 1 228 ? -14.931 5.163 33.221 1.00 82.12 228 MET A CA 1
ATOM 1788 C C . MET A 1 228 ? -14.420 5.385 34.646 1.00 82.12 228 MET A C 1
ATOM 1790 O O . MET A 1 228 ? -15.242 5.535 35.551 1.00 82.12 228 MET A O 1
ATOM 1794 N N . GLU A 1 229 ? -13.105 5.497 34.832 1.00 83.88 229 GLU A N 1
ATOM 1795 C CA . GLU A 1 229 ? -12.467 5.771 36.122 1.00 83.88 229 GLU A CA 1
ATOM 1796 C C . GLU A 1 229 ? -12.889 7.133 36.682 1.00 83.88 229 GLU A C 1
ATOM 1798 O O . GLU A 1 229 ? -13.237 7.224 37.852 1.00 83.88 229 GLU A O 1
ATOM 1803 N N . ALA A 1 230 ? -13.007 8.165 35.836 1.00 82.12 230 ALA A N 1
ATOM 1804 C CA . ALA A 1 230 ? -13.540 9.475 36.230 1.00 82.12 230 ALA A CA 1
ATOM 1805 C C . ALA A 1 230 ? -14.989 9.436 36.766 1.00 82.12 230 ALA A C 1
ATOM 1807 O O . ALA A 1 230 ? -15.485 10.438 37.280 1.00 82.12 230 ALA A O 1
ATOM 1808 N N . LYS A 1 231 ? -15.688 8.303 36.620 1.00 82.44 231 LYS A N 1
ATOM 1809 C CA . LYS A 1 231 ? -17.019 8.046 37.187 1.00 82.44 231 LYS A CA 1
ATOM 1810 C C . LYS A 1 231 ? -17.017 6.893 38.199 1.00 82.44 231 LYS A C 1
ATOM 1812 O O . LYS A 1 231 ? -18.064 6.269 38.377 1.00 82.44 231 LYS A O 1
ATOM 1817 N N . ASP A 1 232 ? -15.861 6.577 38.786 1.00 85.25 232 ASP A N 1
ATOM 1818 C CA . ASP A 1 232 ? -15.633 5.472 39.728 1.00 85.25 232 ASP A CA 1
ATOM 1819 C C . ASP A 1 232 ? -16.085 4.101 39.187 1.00 85.25 232 ASP A C 1
ATOM 1821 O O . ASP A 1 232 ? -16.588 3.237 39.909 1.00 85.25 232 ASP A O 1
ATOM 1825 N N . LYS A 1 233 ? -15.937 3.890 37.872 1.00 84.81 233 LYS A N 1
ATOM 1826 C CA . LYS A 1 233 ? -16.302 2.649 37.174 1.00 84.81 233 LYS A CA 1
ATOM 1827 C C . LYS A 1 233 ? -15.094 2.047 36.468 1.00 84.81 233 LYS A C 1
ATOM 1829 O O . LYS A 1 233 ? -14.192 2.747 36.028 1.00 84.81 233 LYS A O 1
ATOM 1834 N N . LYS A 1 234 ? -15.116 0.727 36.284 1.00 84.56 234 LYS A N 1
ATOM 1835 C CA . LYS A 1 234 ? -14.152 0.005 35.440 1.00 84.56 234 LYS A CA 1
ATOM 1836 C C . LYS A 1 234 ? -14.810 -0.446 34.134 1.00 84.56 234 LYS A C 1
ATOM 1838 O O . LYS A 1 234 ? -16.024 -0.685 34.135 1.00 84.56 234 LYS A O 1
ATOM 1843 N N . PRO A 1 235 ? -14.051 -0.599 33.033 1.00 83.81 235 PRO A N 1
ATOM 1844 C CA . PRO A 1 235 ? -14.561 -1.245 31.831 1.00 83.81 235 PRO A CA 1
ATOM 1845 C C . PRO A 1 235 ? -15.138 -2.625 32.140 1.00 83.81 235 PRO A C 1
ATOM 1847 O O . PRO A 1 235 ? -14.477 -3.470 32.736 1.00 83.81 235 PRO A O 1
ATOM 1850 N N . GLY A 1 236 ? -16.389 -2.848 31.733 1.00 85.75 236 GLY A N 1
ATOM 1851 C CA . GLY A 1 236 ? -17.030 -4.156 31.861 1.00 85.75 236 GLY A CA 1
ATOM 1852 C C . GLY A 1 236 ? -16.377 -5.215 30.966 1.00 85.75 236 GLY A C 1
ATOM 1853 O O . GLY A 1 236 ? -15.704 -4.890 29.983 1.00 85.75 236 GLY A O 1
ATOM 1854 N N . GLU A 1 237 ? -16.642 -6.489 31.260 1.00 87.69 237 GLU A N 1
ATOM 1855 C CA . GLU A 1 237 ? -16.061 -7.643 30.551 1.00 87.69 237 GLU A CA 1
ATOM 1856 C C . GLU A 1 237 ? -16.253 -7.593 29.030 1.00 87.69 237 GLU A C 1
ATOM 1858 O O . GLU A 1 237 ? -15.366 -7.988 28.277 1.00 87.69 237 GLU A O 1
ATOM 1863 N N . GLN A 1 238 ? -17.376 -7.046 28.556 1.00 88.69 238 GLN A N 1
ATOM 1864 C CA . GLN A 1 238 ? -17.645 -6.883 27.125 1.00 88.69 238 GLN A CA 1
ATOM 1865 C C . GLN A 1 238 ? -16.591 -6.021 26.406 1.00 88.69 238 GLN A C 1
ATOM 1867 O O . GLN A 1 238 ? -16.207 -6.338 25.282 1.00 88.69 238 GLN A O 1
ATOM 1872 N N . TYR A 1 239 ? -16.083 -4.967 27.056 1.00 89.00 239 TYR A N 1
ATOM 1873 C CA . TYR A 1 239 ? -15.063 -4.085 26.482 1.00 89.00 239 TYR A CA 1
ATOM 1874 C C . TYR A 1 239 ? -13.688 -4.742 26.508 1.00 89.00 239 TYR A C 1
ATOM 1876 O O . TYR A 1 239 ? -12.960 -4.689 25.519 1.00 89.00 239 TYR A O 1
ATOM 1884 N N . VAL A 1 240 ? -13.363 -5.412 27.618 1.00 88.62 240 VAL A N 1
ATOM 1885 C CA . VAL A 1 240 ? -12.144 -6.221 27.761 1.00 88.62 240 VAL A CA 1
ATOM 1886 C C . VAL A 1 240 ? -12.072 -7.278 26.660 1.00 88.62 240 VAL A C 1
ATOM 1888 O O . VAL A 1 240 ? -11.055 -7.406 25.973 1.00 88.62 240 VAL A O 1
ATOM 1891 N N . LYS A 1 241 ? -13.171 -8.013 26.466 1.00 89.44 241 LYS A N 1
ATOM 1892 C CA . LYS A 1 241 ? -13.299 -9.044 25.439 1.00 89.44 241 LYS A CA 1
ATOM 1893 C C . LYS A 1 241 ? -13.147 -8.447 24.042 1.00 89.44 241 LYS A C 1
ATOM 1895 O O . LYS A 1 241 ? -12.307 -8.919 23.281 1.00 89.44 241 LYS A O 1
ATOM 1900 N N . ALA A 1 242 ? -13.875 -7.370 23.734 1.00 90.06 242 ALA A N 1
ATOM 1901 C CA . ALA A 1 242 ? -13.782 -6.689 22.443 1.00 90.06 242 ALA A CA 1
ATOM 1902 C C . ALA A 1 242 ? -12.357 -6.202 22.132 1.00 90.06 242 ALA A C 1
ATOM 1904 O O . ALA A 1 242 ? -11.886 -6.373 21.008 1.00 90.06 242 ALA A O 1
ATOM 1905 N N . PHE A 1 243 ? -11.647 -5.646 23.120 1.00 90.12 243 PHE A N 1
ATOM 1906 C CA . PHE A 1 243 ? -10.266 -5.199 22.954 1.00 90.12 243 PHE A CA 1
ATOM 1907 C C . PHE A 1 243 ? -9.312 -6.366 22.674 1.00 90.12 243 PHE A C 1
ATOM 1909 O O . PHE A 1 243 ? -8.570 -6.331 21.691 1.00 90.12 243 PHE A O 1
ATOM 1916 N N . ARG A 1 244 ? -9.345 -7.421 23.501 1.00 89.94 244 ARG A N 1
ATOM 1917 C CA . ARG A 1 244 ? -8.455 -8.588 23.362 1.00 89.94 244 ARG A CA 1
ATOM 1918 C C . ARG A 1 244 ? -8.704 -9.349 22.061 1.00 89.94 244 ARG A C 1
ATOM 1920 O O . ARG A 1 244 ? -7.762 -9.617 21.314 1.00 89.94 244 ARG A O 1
ATOM 1927 N N . GLU A 1 245 ? -9.963 -9.670 21.772 1.00 91.62 245 GLU A N 1
ATOM 1928 C CA . GLU A 1 245 ? -10.344 -10.414 20.568 1.00 91.62 245 GLU A CA 1
ATOM 1929 C C . GLU A 1 245 ? -10.105 -9.589 19.304 1.00 91.62 245 GLU A C 1
ATOM 1931 O O . GLU A 1 245 ? -9.526 -10.097 18.342 1.00 91.62 245 GLU A O 1
ATOM 1936 N N . GLY A 1 246 ? -10.483 -8.307 19.317 1.00 90.12 246 GLY A N 1
ATOM 1937 C CA . GLY A 1 246 ? -10.273 -7.399 18.193 1.00 90.12 246 GLY A CA 1
ATOM 1938 C C . GLY A 1 246 ? -8.793 -7.228 17.867 1.00 90.12 246 GLY A C 1
ATOM 1939 O O . GLY A 1 246 ? -8.385 -7.416 16.720 1.00 90.12 246 GLY A O 1
ATOM 1940 N N . ARG A 1 247 ? -7.958 -6.976 18.882 1.00 89.88 247 ARG A N 1
ATOM 1941 C CA . ARG A 1 247 ? -6.503 -6.889 18.717 1.00 89.88 247 ARG A CA 1
ATOM 1942 C C . ARG A 1 247 ? -5.920 -8.187 18.157 1.00 89.88 247 ARG A C 1
ATOM 1944 O O . ARG A 1 247 ? -5.223 -8.142 17.149 1.00 89.88 247 ARG A O 1
ATOM 1951 N N . SER A 1 248 ? -6.237 -9.342 18.741 1.00 88.94 248 SER A N 1
ATOM 1952 C CA . SER A 1 248 ? -5.734 -10.639 18.258 1.00 88.94 248 SER A CA 1
ATOM 1953 C C . SER A 1 248 ? -6.142 -10.921 16.803 1.00 88.94 248 SER A C 1
ATOM 1955 O O . SER A 1 248 ? -5.312 -11.298 15.966 1.00 88.94 248 SER A O 1
ATOM 1957 N N . ALA A 1 249 ? -7.403 -10.646 16.452 1.00 89.44 249 ALA A N 1
ATOM 1958 C CA . ALA A 1 249 ? -7.902 -10.796 15.089 1.00 89.44 249 ALA A CA 1
ATOM 1959 C C . ALA A 1 249 ? -7.177 -9.872 14.095 1.00 89.44 249 ALA A C 1
ATOM 1961 O O . ALA A 1 249 ? -6.855 -10.303 12.981 1.00 89.44 249 ALA A O 1
ATOM 1962 N N . LEU A 1 250 ? -6.890 -8.628 14.489 1.00 86.88 250 LEU A N 1
ATOM 1963 C CA . LEU A 1 250 ? -6.151 -7.667 13.671 1.00 86.88 250 LEU A CA 1
ATOM 1964 C C . LEU A 1 250 ? -4.706 -8.084 13.453 1.00 86.88 250 LEU A C 1
ATOM 1966 O O . LEU A 1 250 ? -4.254 -8.073 12.313 1.00 86.88 250 LEU A O 1
ATOM 1970 N N . TRP A 1 251 ? -4.012 -8.539 14.494 1.00 86.50 251 TRP A N 1
ATOM 1971 C CA . TRP A 1 251 ? -2.660 -9.081 14.363 1.00 86.50 251 TRP A CA 1
ATOM 1972 C C . TRP A 1 251 ? -2.625 -10.271 13.396 1.00 86.50 251 TRP A C 1
ATOM 1974 O O . TRP A 1 251 ? -1.827 -10.291 12.460 1.00 86.50 251 TRP A O 1
ATOM 1984 N N . SER A 1 252 ? -3.556 -11.220 13.530 1.00 88.19 252 SER A N 1
ATOM 1985 C CA . SER A 1 252 ? -3.663 -12.366 12.615 1.00 88.19 252 SER A CA 1
ATOM 1986 C C . SER A 1 252 ? -3.930 -11.950 11.159 1.00 88.19 252 SER A C 1
ATOM 1988 O O . SER A 1 252 ? -3.329 -12.478 10.217 1.00 88.19 252 SER A O 1
ATOM 1990 N N . ARG A 1 253 ? -4.846 -10.999 10.932 1.00 87.06 253 ARG A N 1
ATOM 1991 C CA . ARG A 1 253 ? -5.137 -10.465 9.588 1.00 87.06 253 ARG A CA 1
ATOM 1992 C C . ARG A 1 253 ? -3.952 -9.682 9.022 1.00 87.06 253 ARG A C 1
ATOM 1994 O O . ARG A 1 253 ? -3.595 -9.904 7.870 1.00 87.06 253 ARG A O 1
ATOM 2001 N N . GLY A 1 254 ? -3.306 -8.859 9.836 1.00 82.38 254 GLY A N 1
ATOM 2002 C CA . GLY A 1 254 ? -2.151 -8.061 9.453 1.00 82.38 254 GLY A CA 1
ATOM 2003 C C . GLY A 1 254 ? -0.928 -8.902 9.093 1.00 82.38 254 GLY A C 1
ATOM 2004 O O . GLY A 1 254 ? -0.251 -8.598 8.114 1.00 82.38 254 GLY A O 1
ATOM 2005 N N . ILE A 1 255 ? -0.667 -10.004 9.803 1.00 82.44 255 ILE A N 1
ATOM 2006 C CA . ILE A 1 255 ? 0.394 -10.956 9.429 1.00 82.44 255 ILE A CA 1
ATOM 2007 C C . ILE A 1 255 ? 0.113 -11.549 8.042 1.00 82.44 255 ILE A C 1
ATOM 2009 O O . ILE A 1 255 ? 1.003 -11.602 7.194 1.00 82.44 255 ILE A O 1
ATOM 2013 N N . ARG A 1 256 ? -1.135 -11.953 7.763 1.00 83.75 256 ARG A N 1
ATOM 2014 C CA . ARG A 1 256 ? -1.514 -12.464 6.432 1.00 83.75 256 ARG A CA 1
ATOM 2015 C C . ARG A 1 256 ? -1.337 -11.414 5.338 1.00 83.75 256 ARG A C 1
ATOM 2017 O O . ARG A 1 256 ? -0.846 -11.758 4.265 1.00 83.75 256 ARG A O 1
ATOM 2024 N N . MET A 1 257 ? -1.712 -10.170 5.621 1.00 81.38 257 MET A N 1
ATOM 2025 C CA . MET A 1 257 ? -1.508 -9.036 4.719 1.00 81.38 257 MET A CA 1
ATOM 2026 C C . MET A 1 257 ? -0.017 -8.822 4.438 1.00 81.38 257 MET A C 1
ATOM 2028 O O . MET A 1 257 ? 0.390 -8.849 3.285 1.00 81.38 257 MET A O 1
ATOM 2032 N N . THR A 1 258 ? 0.812 -8.803 5.485 1.00 78.12 258 THR A N 1
ATOM 2033 C CA . THR A 1 258 ? 2.276 -8.659 5.401 1.00 78.12 258 THR A CA 1
ATOM 2034 C C . THR A 1 258 ? 2.906 -9.717 4.485 1.00 78.12 258 THR A C 1
ATOM 2036 O O . THR A 1 258 ? 3.738 -9.412 3.633 1.00 78.12 258 THR A O 1
ATOM 2039 N N . VAL A 1 259 ? 2.479 -10.979 4.605 1.00 80.75 259 VAL A N 1
ATOM 2040 C CA . VAL A 1 259 ? 2.944 -12.066 3.723 1.00 80.75 259 VAL A CA 1
ATOM 2041 C C . VAL A 1 259 ? 2.495 -11.849 2.272 1.00 80.75 259 VAL A C 1
ATOM 2043 O O . VAL A 1 259 ? 3.228 -12.184 1.337 1.00 80.75 259 VAL A O 1
ATOM 2046 N N . GLY A 1 260 ? 1.288 -11.320 2.064 1.00 78.62 260 GLY A N 1
ATOM 2047 C CA . GLY A 1 260 ? 0.781 -10.941 0.746 1.00 78.62 260 GLY A CA 1
ATOM 2048 C C . GLY A 1 260 ? 1.612 -9.828 0.107 1.00 78.62 260 GLY A C 1
ATOM 2049 O O . GLY A 1 260 ? 2.060 -9.985 -1.034 1.00 78.62 260 GLY A O 1
ATOM 2050 N N . ASP A 1 261 ? 1.871 -8.761 0.858 1.00 77.81 261 ASP A N 1
ATOM 2051 C CA . ASP A 1 261 ? 2.648 -7.594 0.434 1.00 77.81 261 ASP A CA 1
ATOM 2052 C C . ASP A 1 261 ? 4.084 -7.973 0.104 1.00 77.81 261 ASP A C 1
ATOM 2054 O O . ASP A 1 261 ? 4.635 -7.530 -0.906 1.00 77.81 261 ASP A O 1
ATOM 2058 N N . LYS A 1 262 ? 4.673 -8.870 0.901 1.00 81.50 262 LYS A N 1
ATOM 2059 C CA . LYS A 1 262 ? 6.014 -9.392 0.655 1.00 81.50 262 LYS A CA 1
ATOM 2060 C C . LYS A 1 262 ? 6.113 -10.096 -0.694 1.00 81.50 262 LYS A C 1
ATOM 2062 O O . LYS A 1 262 ? 7.043 -9.838 -1.453 1.00 81.50 262 LYS A O 1
ATOM 2067 N N . LYS A 1 263 ? 5.132 -10.936 -1.039 1.00 84.19 263 LYS A N 1
ATOM 2068 C CA . LYS A 1 263 ? 5.099 -11.624 -2.342 1.00 84.19 263 LYS A CA 1
ATOM 2069 C C . LYS A 1 263 ? 4.972 -10.644 -3.503 1.00 84.19 263 LYS A C 1
ATOM 2071 O O . LYS A 1 263 ? 5.596 -10.852 -4.541 1.00 84.19 263 LYS A O 1
ATOM 2076 N N . ALA A 1 264 ? 4.179 -9.585 -3.339 1.00 84.75 264 ALA A N 1
ATOM 2077 C CA . ALA A 1 264 ? 4.090 -8.524 -4.337 1.00 84.75 264 ALA A CA 1
ATOM 2078 C C . ALA A 1 264 ? 5.429 -7.780 -4.464 1.00 84.75 264 ALA A C 1
ATOM 2080 O O . ALA A 1 264 ? 5.919 -7.576 -5.574 1.00 84.75 264 ALA A O 1
ATOM 2081 N N . MET A 1 265 ? 6.067 -7.451 -3.338 1.00 83.69 265 MET A N 1
ATOM 2082 C CA . MET A 1 265 ? 7.384 -6.817 -3.311 1.00 83.69 265 MET A CA 1
ATOM 2083 C C . MET A 1 265 ? 8.463 -7.659 -3.980 1.00 83.69 265 MET A C 1
ATOM 2085 O O . MET A 1 265 ? 9.213 -7.124 -4.788 1.00 83.69 265 MET A O 1
ATOM 2089 N N . ASP A 1 266 ? 8.487 -8.967 -3.745 1.00 86.19 266 ASP A N 1
ATOM 2090 C CA . ASP A 1 266 ? 9.435 -9.879 -4.393 1.00 86.19 266 ASP A CA 1
ATOM 2091 C C . ASP A 1 266 ? 9.297 -9.928 -5.912 1.00 86.19 266 ASP A C 1
ATOM 2093 O O . ASP A 1 266 ? 10.266 -10.217 -6.611 1.00 86.19 266 ASP A O 1
ATOM 2097 N N . LEU A 1 267 ? 8.105 -9.665 -6.450 1.00 87.88 267 LEU A N 1
ATOM 2098 C CA . LEU A 1 267 ? 7.934 -9.501 -7.892 1.00 87.88 267 LEU A CA 1
ATOM 2099 C C . LEU A 1 267 ? 8.400 -8.124 -8.363 1.00 87.88 267 LEU A C 1
ATOM 2101 O O . LEU A 1 267 ? 8.980 -8.014 -9.442 1.00 87.88 267 LEU A O 1
ATOM 2105 N N . LEU A 1 268 ? 8.139 -7.084 -7.572 1.00 89.19 268 LEU A N 1
ATOM 2106 C CA . LEU A 1 268 ? 8.444 -5.696 -7.910 1.00 89.19 268 LEU A CA 1
ATOM 2107 C C . LEU A 1 268 ? 9.931 -5.353 -7.814 1.00 89.19 268 LEU A C 1
ATOM 2109 O O . LEU A 1 268 ? 10.361 -4.432 -8.503 1.00 89.19 268 LEU A O 1
ATOM 2113 N N . THR A 1 269 ? 10.716 -6.055 -6.999 1.00 88.06 269 THR A N 1
ATOM 2114 C CA . THR A 1 269 ? 12.164 -5.820 -6.855 1.00 88.06 269 THR A CA 1
ATOM 2115 C C . THR A 1 269 ? 13.012 -6.580 -7.875 1.00 88.06 269 THR A C 1
ATOM 2117 O O . THR A 1 269 ? 14.199 -6.291 -8.028 1.00 88.06 269 THR A O 1
ATOM 2120 N N . ARG A 1 270 ? 12.425 -7.528 -8.617 1.00 91.06 270 ARG A N 1
ATOM 2121 C CA . ARG A 1 270 ? 13.122 -8.254 -9.689 1.00 91.06 270 ARG A CA 1
ATOM 2122 C C . ARG A 1 270 ? 13.448 -7.328 -10.859 1.00 91.06 270 ARG A C 1
ATOM 2124 O O . ARG A 1 270 ? 12.569 -6.580 -11.262 1.00 91.06 270 ARG A O 1
ATOM 2131 N N . PRO A 1 271 ? 14.617 -7.453 -11.515 1.00 91.19 271 PRO A N 1
ATOM 2132 C CA . PRO A 1 271 ? 14.959 -6.670 -12.710 1.00 91.19 271 PRO A CA 1
ATOM 2133 C C . PRO A 1 271 ? 13.899 -6.683 -13.825 1.00 91.19 271 PRO A C 1
ATOM 2135 O O . PRO A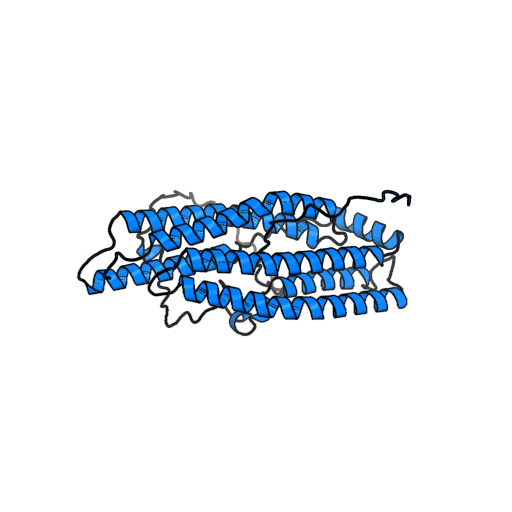 1 271 ? 13.765 -5.733 -14.597 1.00 91.19 271 PRO A O 1
ATOM 2138 N N . TRP A 1 272 ? 13.139 -7.771 -13.937 1.00 94.19 272 TRP A N 1
ATOM 2139 C CA . TRP A 1 272 ? 11.972 -7.888 -14.794 1.00 94.19 272 TRP A CA 1
ATOM 2140 C C . TRP A 1 272 ? 10.733 -8.214 -13.965 1.00 94.19 272 TRP A C 1
ATOM 2142 O O . TRP A 1 272 ? 10.614 -9.302 -13.399 1.00 94.19 272 TRP A O 1
ATOM 2152 N N . VAL A 1 273 ? 9.774 -7.290 -13.968 1.00 93.25 273 VAL A N 1
ATOM 2153 C CA . VAL A 1 273 ? 8.481 -7.486 -13.308 1.00 93.25 273 VAL A CA 1
ATOM 2154 C C . VAL A 1 273 ? 7.522 -8.232 -14.229 1.00 93.25 273 VAL A C 1
ATOM 2156 O O . VAL A 1 273 ? 7.229 -7.792 -15.344 1.00 93.25 273 VAL A O 1
ATOM 2159 N N . ASP A 1 274 ? 6.993 -9.351 -13.748 1.00 92.06 274 ASP A N 1
ATOM 2160 C CA . ASP A 1 274 ? 5.865 -10.031 -14.376 1.00 92.06 274 ASP A CA 1
ATOM 2161 C C . ASP A 1 274 ? 4.553 -9.356 -13.947 1.00 92.06 274 ASP A C 1
ATOM 2163 O O . ASP A 1 274 ? 4.032 -9.593 -12.857 1.00 92.06 274 ASP A O 1
ATOM 2167 N N . LEU A 1 275 ? 4.026 -8.490 -14.816 1.00 89.31 275 LEU A N 1
ATOM 2168 C CA . LEU A 1 275 ? 2.791 -7.745 -14.557 1.00 89.31 275 LEU A CA 1
ATOM 2169 C C . LEU A 1 275 ? 1.554 -8.652 -14.461 1.00 89.31 275 LEU A C 1
ATOM 2171 O O . LEU A 1 275 ? 0.589 -8.300 -13.785 1.00 89.31 275 LEU A O 1
ATOM 2175 N N . THR A 1 276 ? 1.566 -9.817 -15.113 1.00 89.94 276 THR A N 1
ATOM 2176 C CA . THR A 1 276 ? 0.459 -10.776 -15.037 1.00 89.94 276 THR A CA 1
ATOM 2177 C C . THR A 1 276 ? 0.461 -11.475 -13.683 1.00 89.94 276 THR A C 1
ATOM 2179 O O . THR A 1 276 ? -0.587 -11.554 -13.039 1.00 89.94 276 THR A O 1
ATOM 2182 N N . ALA A 1 277 ? 1.631 -11.917 -13.217 1.00 89.19 277 ALA A N 1
ATOM 2183 C CA . ALA A 1 277 ? 1.782 -12.493 -11.883 1.00 89.19 277 ALA A CA 1
ATOM 2184 C C . ALA A 1 277 ? 1.451 -11.473 -10.780 1.00 89.19 277 ALA A C 1
ATOM 2186 O O . ALA A 1 277 ? 0.757 -11.814 -9.821 1.00 89.19 277 ALA A O 1
ATOM 2187 N N . LEU A 1 278 ? 1.877 -10.215 -10.945 1.00 87.12 278 LEU A N 1
ATOM 2188 C CA . LEU A 1 278 ? 1.549 -9.130 -10.020 1.00 87.12 278 LEU A CA 1
ATOM 2189 C C . LEU A 1 278 ? 0.031 -8.904 -9.929 1.00 87.12 278 LEU A C 1
ATOM 2191 O O . LEU A 1 278 ? -0.515 -8.891 -8.830 1.00 87.12 278 LEU A O 1
ATOM 2195 N N . SER A 1 279 ? -0.664 -8.825 -11.069 1.00 83.75 279 SER A N 1
ATOM 2196 C CA . SER A 1 279 ? -2.126 -8.659 -11.098 1.00 83.75 279 SER A CA 1
ATOM 2197 C C . SER A 1 279 ? -2.873 -9.854 -10.490 1.00 83.75 279 SER A C 1
ATOM 2199 O O . SER A 1 279 ? -3.912 -9.690 -9.848 1.00 83.75 279 SER A O 1
ATOM 2201 N N . ALA A 1 280 ? -2.359 -11.075 -10.661 1.00 84.94 280 ALA A N 1
ATOM 2202 C CA . ALA A 1 280 ? -2.943 -12.260 -10.036 1.00 84.94 280 ALA A CA 1
ATOM 2203 C C . ALA A 1 280 ? -2.799 -12.237 -8.503 1.00 84.94 280 ALA A C 1
ATOM 2205 O O . ALA A 1 280 ? -3.745 -12.592 -7.797 1.00 84.94 280 ALA A O 1
ATOM 2206 N N . LEU A 1 281 ? -1.644 -11.797 -7.986 1.00 81.94 281 LEU A N 1
ATOM 2207 C CA . LEU A 1 281 ? -1.439 -11.606 -6.547 1.00 81.94 281 LEU A CA 1
ATOM 2208 C C . LEU A 1 281 ? -2.339 -10.507 -5.985 1.00 81.94 281 LEU A C 1
ATOM 2210 O O . LEU A 1 281 ? -2.941 -10.703 -4.936 1.00 81.94 281 LEU A O 1
ATOM 2214 N N . GLU A 1 282 ? -2.481 -9.393 -6.696 1.00 75.12 282 GLU A N 1
ATOM 2215 C CA . GLU A 1 282 ? -3.343 -8.277 -6.298 1.00 75.12 282 GLU A CA 1
ATOM 2216 C C . GLU A 1 282 ? -4.801 -8.725 -6.120 1.00 75.12 282 GLU A C 1
ATOM 2218 O O . GLU A 1 282 ? -5.393 -8.528 -5.060 1.00 75.12 282 GLU A O 1
ATOM 2223 N N . LYS A 1 283 ? -5.355 -9.452 -7.100 1.00 79.00 283 LYS A N 1
ATOM 2224 C CA . LYS A 1 283 ? -6.715 -10.017 -7.006 1.00 79.00 283 LYS A CA 1
ATOM 2225 C C . LYS A 1 283 ? -6.889 -10.958 -5.815 1.00 79.00 283 LYS A C 1
ATOM 2227 O O . LYS A 1 283 ? -7.986 -11.068 -5.273 1.00 79.00 283 LYS A O 1
ATOM 2232 N N . LYS A 1 284 ? -5.823 -11.657 -5.423 1.00 78.62 284 LYS A N 1
ATOM 2233 C CA . LYS A 1 284 ? -5.825 -12.560 -4.271 1.00 78.62 284 LYS A CA 1
ATOM 2234 C C . LYS A 1 284 ? -5.718 -11.806 -2.940 1.00 78.62 284 LYS A C 1
ATOM 2236 O O . LYS A 1 284 ? -6.363 -12.214 -1.977 1.00 78.62 284 LYS A O 1
ATOM 2241 N N . ASN A 1 285 ? -4.906 -10.753 -2.879 1.00 71.69 285 ASN A N 1
ATOM 2242 C CA . ASN A 1 285 ? -4.595 -10.030 -1.646 1.00 71.69 285 ASN A CA 1
ATOM 2243 C C . ASN A 1 285 ? -5.630 -8.950 -1.300 1.00 71.69 285 ASN A C 1
ATOM 2245 O O . ASN A 1 285 ? -5.910 -8.769 -0.119 1.00 71.69 285 ASN A O 1
ATOM 2249 N N . GLY A 1 286 ? -6.260 -8.304 -2.286 1.00 69.94 286 GLY A N 1
ATOM 2250 C CA . GLY A 1 286 ? -7.259 -7.247 -2.058 1.00 69.94 286 GLY A CA 1
ATOM 2251 C C . GLY A 1 286 ? -8.356 -7.598 -1.037 1.00 69.94 286 GLY A C 1
ATOM 2252 O O . GLY A 1 286 ? -8.613 -6.823 -0.116 1.00 69.94 286 GLY A O 1
ATOM 2253 N N . PRO A 1 287 ? -8.971 -8.796 -1.107 1.00 72.50 287 PRO A N 1
ATOM 2254 C CA . PRO A 1 287 ? -9.958 -9.223 -0.114 1.00 72.50 287 PRO A CA 1
ATOM 2255 C C . PRO A 1 287 ? -9.415 -9.384 1.316 1.00 72.50 287 PRO A C 1
ATOM 2257 O O . PRO A 1 287 ? -10.200 -9.384 2.262 1.00 72.50 287 PRO A O 1
ATOM 2260 N N . VAL A 1 288 ? -8.108 -9.595 1.498 1.00 78.50 288 VAL A N 1
ATOM 2261 C CA . VAL A 1 288 ? -7.479 -9.756 2.824 1.00 78.50 288 VAL A CA 1
ATOM 2262 C C . VAL A 1 288 ? -7.356 -8.405 3.516 1.00 78.50 288 VAL A C 1
ATOM 2264 O O . VAL A 1 288 ? -7.683 -8.286 4.695 1.00 78.50 288 VAL A O 1
ATOM 2267 N N . GLU A 1 289 ? -6.927 -7.400 2.765 1.00 75.75 289 GLU A N 1
ATOM 2268 C CA . GLU A 1 289 ? -6.744 -6.035 3.236 1.00 75.75 289 GLU A CA 1
ATOM 2269 C C . GLU A 1 289 ? -8.066 -5.350 3.593 1.00 75.75 289 GLU A C 1
ATOM 2271 O O . GLU A 1 289 ? -8.210 -4.824 4.696 1.00 75.75 289 GLU A O 1
ATOM 2276 N N . ALA A 1 290 ? -9.081 -5.452 2.729 1.00 81.19 290 ALA A N 1
ATOM 2277 C CA . ALA A 1 290 ? -10.403 -4.898 3.024 1.00 81.19 290 ALA A CA 1
ATOM 2278 C C . ALA A 1 290 ? -10.966 -5.445 4.353 1.00 81.19 290 ALA A C 1
ATOM 2280 O O . ALA A 1 290 ? -11.453 -4.691 5.194 1.00 81.19 290 ALA A O 1
ATOM 2281 N N . LYS A 1 291 ? -10.803 -6.754 4.599 1.00 85.94 291 LYS A N 1
ATOM 2282 C CA . LYS A 1 291 ? -11.224 -7.414 5.849 1.00 85.94 291 LYS A CA 1
ATOM 2283 C C . LYS A 1 291 ? -10.397 -7.005 7.070 1.00 85.94 291 LYS A C 1
ATOM 2285 O O . LYS A 1 291 ? -10.873 -7.130 8.203 1.00 85.94 291 LYS A O 1
ATOM 2290 N N . PHE A 1 292 ? -9.143 -6.600 6.875 1.00 88.38 292 PHE A N 1
ATOM 2291 C CA . PHE A 1 292 ? -8.313 -6.063 7.949 1.00 88.38 292 PHE A CA 1
ATOM 2292 C C . PHE A 1 292 ? -8.882 -4.721 8.421 1.00 88.38 292 PHE A C 1
ATOM 2294 O O . PHE A 1 292 ? -9.213 -4.594 9.601 1.00 88.38 292 PHE A O 1
ATOM 2301 N N . TRP A 1 293 ? -9.091 -3.780 7.497 1.00 89.25 293 TRP A N 1
ATOM 2302 C CA . TRP A 1 293 ? -9.607 -2.446 7.811 1.00 89.25 293 TRP A CA 1
ATOM 2303 C C . TRP A 1 293 ? -11.059 -2.456 8.298 1.00 89.25 293 TRP A C 1
ATOM 2305 O O . TRP A 1 293 ? -11.370 -1.798 9.289 1.00 89.25 293 TRP A O 1
ATOM 2315 N N . GLU A 1 294 ? -11.930 -3.268 7.693 1.00 90.44 294 GLU A N 1
ATOM 2316 C CA . GLU A 1 294 ? -13.308 -3.475 8.165 1.00 90.44 294 GLU A CA 1
ATOM 2317 C C . GLU A 1 294 ? -13.327 -3.963 9.619 1.00 90.44 294 GLU A C 1
ATOM 2319 O O . GLU A 1 294 ? -14.009 -3.400 10.475 1.00 90.44 294 GLU A O 1
ATOM 2324 N N . GLY A 1 295 ? -12.514 -4.977 9.928 1.00 92.00 295 GLY A N 1
ATOM 2325 C CA . GLY A 1 295 ? -12.402 -5.499 11.285 1.00 92.00 295 GLY A CA 1
ATOM 2326 C C . GLY A 1 295 ? -11.846 -4.497 12.287 1.00 92.00 295 GLY A C 1
ATOM 2327 O O . GLY A 1 295 ? -12.225 -4.520 13.458 1.00 92.00 295 GLY A O 1
ATOM 2328 N N . PHE A 1 296 ? -10.945 -3.626 11.839 1.00 93.81 296 PHE A N 1
ATOM 2329 C CA . PHE A 1 296 ? -10.393 -2.575 12.677 1.00 93.81 296 PHE A CA 1
ATOM 2330 C C . PHE A 1 296 ? -11.466 -1.551 13.034 1.00 93.81 296 PHE A C 1
ATOM 2332 O O . PHE A 1 296 ? -11.673 -1.270 14.213 1.00 93.81 296 PHE A O 1
ATOM 2339 N N . ILE A 1 297 ? -12.197 -1.064 12.033 1.00 94.56 297 ILE A N 1
ATOM 2340 C CA . ILE A 1 297 ? -13.282 -0.094 12.199 1.00 94.56 297 ILE A CA 1
ATOM 2341 C C . ILE A 1 297 ? -14.403 -0.661 13.089 1.00 94.56 297 ILE A C 1
ATOM 2343 O O . ILE A 1 297 ? -14.856 0.023 14.008 1.00 94.56 297 ILE A O 1
ATOM 2347 N N . ASP A 1 298 ? -14.790 -1.926 12.895 1.00 94.19 298 ASP A N 1
ATOM 2348 C CA . ASP A 1 298 ? -15.749 -2.628 13.765 1.00 94.19 298 ASP A CA 1
ATOM 2349 C C . ASP A 1 298 ? -15.257 -2.707 15.222 1.00 94.19 298 ASP A C 1
ATOM 2351 O O . ASP A 1 298 ? -15.992 -2.389 16.162 1.00 94.19 298 ASP A O 1
ATOM 2355 N N . THR A 1 299 ? -13.981 -3.057 15.424 1.00 94.19 299 THR A N 1
ATOM 2356 C CA . THR A 1 299 ? -13.378 -3.108 16.766 1.00 94.19 299 THR A CA 1
ATOM 2357 C C . THR A 1 299 ? -13.403 -1.734 17.436 1.00 94.19 299 THR A C 1
ATOM 2359 O O . THR A 1 299 ? -13.762 -1.631 18.608 1.00 94.19 299 THR A O 1
ATOM 2362 N N . LEU A 1 300 ? -13.079 -0.662 16.704 1.00 93.00 300 LEU A N 1
ATOM 2363 C CA . LEU A 1 300 ? -13.146 0.702 17.234 1.00 93.00 300 LEU A CA 1
ATOM 2364 C C . LEU A 1 300 ? -14.566 1.082 17.671 1.00 93.00 300 LEU A C 1
ATOM 2366 O O . LEU A 1 300 ? -14.734 1.687 18.731 1.00 93.00 300 LEU A O 1
ATOM 2370 N N . GLY A 1 301 ? -15.581 0.692 16.895 1.00 91.62 301 GLY A N 1
ATOM 2371 C CA . GLY A 1 301 ? -16.987 0.915 17.231 1.00 91.62 301 GLY A CA 1
ATOM 2372 C C . GLY A 1 301 ? -17.403 0.245 18.542 1.00 91.62 301 GLY A C 1
ATOM 2373 O O . GLY A 1 301 ? -18.076 0.867 19.364 1.00 91.62 301 GLY A O 1
ATOM 2374 N N . LYS A 1 302 ? -16.943 -0.988 18.784 1.00 91.31 302 LYS A N 1
ATOM 2375 C CA . LYS A 1 302 ? -17.198 -1.739 20.031 1.00 91.31 302 LYS A CA 1
ATOM 2376 C C . LYS A 1 302 ? -16.520 -1.130 21.260 1.00 91.31 302 LYS A C 1
ATOM 2378 O O . LYS A 1 302 ? -16.960 -1.371 22.379 1.00 91.31 302 LYS A O 1
ATOM 2383 N N . LEU A 1 303 ? -15.477 -0.325 21.061 1.00 89.25 303 LEU A N 1
ATOM 2384 C CA . LEU A 1 303 ? -14.767 0.401 22.118 1.00 89.25 303 LEU A CA 1
ATOM 2385 C C . LEU A 1 303 ? -15.324 1.818 22.344 1.00 89.25 303 LEU A C 1
ATOM 2387 O O . LEU A 1 303 ? -14.653 2.664 22.942 1.00 89.25 303 LEU A O 1
ATOM 2391 N N . ASN A 1 304 ? -16.528 2.125 21.853 1.00 87.94 304 ASN A N 1
ATOM 2392 C CA . ASN A 1 304 ? -17.215 3.364 22.203 1.00 87.94 304 ASN A CA 1
ATOM 2393 C C . ASN A 1 304 ? -17.749 3.323 23.641 1.00 87.94 304 ASN A C 1
ATOM 2395 O O . ASN A 1 304 ? -18.381 2.339 24.021 1.00 87.94 304 ASN A O 1
ATOM 2399 N N . PRO A 1 305 ? -17.571 4.400 24.431 1.00 78.56 305 PRO A N 1
ATOM 2400 C CA . PRO A 1 305 ? -18.178 4.474 25.751 1.00 78.56 305 PRO A CA 1
ATOM 2401 C C . PRO A 1 305 ? -19.718 4.549 25.645 1.00 78.56 305 PRO A C 1
ATOM 2403 O O . PRO A 1 305 ? -20.243 5.083 24.649 1.00 78.56 305 PRO A O 1
ATOM 2406 N N . PRO A 1 306 ? -20.460 4.067 26.665 1.00 77.75 306 PRO A N 1
ATOM 2407 C CA . PRO A 1 306 ? -21.924 4.080 26.672 1.00 77.75 306 PRO A CA 1
ATOM 2408 C C . PRO A 1 306 ? -22.501 5.489 26.472 1.00 77.75 306 PRO A C 1
ATOM 2410 O O . PRO A 1 306 ? -21.846 6.492 26.750 1.00 77.75 306 PRO A O 1
ATOM 2413 N N . ALA A 1 307 ? -23.747 5.591 25.999 1.00 71.88 307 ALA A N 1
ATOM 2414 C CA . ALA A 1 307 ? -24.455 6.874 25.938 1.00 71.88 307 ALA A CA 1
ATOM 2415 C C . ALA A 1 307 ? -24.496 7.555 27.318 1.00 71.88 307 ALA A C 1
ATOM 2417 O O . ALA A 1 307 ? -24.845 6.919 28.309 1.00 71.88 307 ALA A O 1
ATOM 2418 N N . GLY A 1 308 ? -24.111 8.836 27.375 1.00 64.19 308 GLY A N 1
ATOM 2419 C CA . GLY A 1 308 ? -24.051 9.617 28.618 1.00 64.19 308 GLY A CA 1
ATOM 2420 C C . GLY A 1 308 ? -22.710 9.571 29.364 1.00 64.19 308 GLY A C 1
ATOM 2421 O O . GLY A 1 308 ? -22.649 10.015 30.513 1.00 64.19 308 GLY A O 1
ATOM 2422 N N . PHE A 1 309 ? -21.649 9.038 28.747 1.00 58.94 309 PHE A N 1
ATOM 2423 C CA . PHE A 1 309 ? -20.262 9.121 29.220 1.00 58.94 309 PHE A CA 1
ATOM 2424 C C . PHE A 1 309 ? -19.456 10.161 28.453 1.00 58.94 309 PHE A C 1
ATOM 2426 O O . PHE A 1 309 ? -19.571 10.192 27.205 1.00 58.94 309 PHE A O 1
#